Protein 7ME4 (pdb70)

Solvent-accessible surface area: 12479 Å² total; per-residue (Å²): 75,114,27,21,93,23,97,14,176,26,0,135,140,68,22,140,45,81,2,56,47,122,81,43,177,107,30,16,97,16,0,69,43,6,44,116,69,34,1,62,108,10,109,59,52,11,78,80,2,12,24,70,12,19,0,6,72,3,15,21,54,11,27,80,80,68,82,150,9,28,105,5,53,9,0,34,29,0,0,27,0,5,40,30,18,23,7,67,104,43,13,55,99,30,70,73,93,61,140,136,114,88,71,39,181,25,46,44,87,10,109,59,28,98,5,92,86,25,42,103,72,109,99,113,139,48,66,1,1,52,47,18,15,2,69,56,130,157,106,82,27,10,135,129,22,34,37,13,54,2,56,13,6,44,2,91,71,64,52,4,126,80,42,25,69,4,5,97,5,92,46,87,162,23,12,160,20,111,56,5,8,73,22,3,54,3,8,111,142,2,66,31,48,0,4,0,2,5,13,99,35,77,54,0,17,0,12,0,71,53,118,100,38,110,110,36,33,3,104,5,88,86,16,125,136,102,168

Secondary structure (DSSP, 8-state):
--EE----STTTTT--S-EE---HHHHHHHHHHHHHHTGGG--HHHHHHHHHHHHHHHS-BEEEETTEEEE----HHHHHHIIIIITHHHHHHHHHHHHTT---TT-TT-----GGGSPPP---S-SS----TT---GGG-BSSSBSTT-TTB-----B-TT-PBBPPTT--SSS----S-TTSHHHHT-TT--B-TTS-SSS-EEEBS-TT--EEE---PBPTT--

Foldseek 3Di:
DQWAADDADLLVVQGDGTWGDDVLVLLRQLLVVCCVQPLVPDDDQLSVLCSNQSCCQSTFHWDDDDPDIDGAAAALLSLLQNCFFQPVVVNVVQVVCVVVVRHRPSNVPPDRDDSVVHHHWDDPPTNHRDDQSQPAPVVQADEQAHQFQNQRDQYAAAAAQVGFGADQPPDPPPHHDPPPPCSRPSRVVVGRGFHNNSVPDRYGKGQGNDSPGRIHHHDGHHDPVHD

InterPro domains:
  IPR000001 Kringle [PF00051] (219-297)
  IPR000001 Kringle [PS50070] (218-297)
  IPR000001 Kringle [SM00130] (217-299)
  IPR000001 Kringle [cd00108] (216-298)
  IPR000719 Protein kinase domain [PS50011] (441-716)
  IPR001245 Serine-threonine/tyrosine-protein kinase, catalytic domain [PF07714] (443-710)
  IPR001245 Serine-threonine/tyrosine-protein kinase, catalytic domain [PR00109] (521-534)
  IPR001245 Serine-threonine/tyrosine-protein kinase, catalytic domain [PR00109] (570-588)
  IPR001245 Serine-threonine/tyrosine-protein kinase, catalytic domain [PR00109] (619-629)
  IPR001245 Serine-threonine/tyrosine-protein kinase, catalytic domain [PR00109] (638-660)
  IPR001245 Serine-threonine/tyrosine-protein kinase, catalytic domain [PR00109] (682-704)
  IPR008266 Tyrosine-protein kinase, active site [PS00109] (576-588)
  IPR011009 Protein kinase-like domain superfamily [SSF56112] (426-708)
  IPR013806 Kringle-like fold [SSF57440] (215-304)
  IPR016247 Tyrosine-protein kinase, receptor ROR [PIRSF000624] (24-724)
  IPR017441 Protein kinase, ATP binding site [PS00107] (447-475)
  IPR018056 Kringle, conserved site [PS00021] (267-280)
  IPR020067 Frizzled domain [PF01392] (70-193)
  IPR020067 Frizzled domain [PS50038] (65-205)
  IPR020635 Tyrosine-protein kinase, catalytic domain [SM00219] (441-711)

Nearest PDB structures (foldseek):
  7me4-assembly1_A  TM=1.004E+00  e=1.801E-53  Drosophila melanogaster
  9fse-assembly1_A  TM=4.964E-01  e=3.036E-15  Homo sapiens
  5cp9-assembly1_A  TM=8.578E-01  e=3.185E-08  Homo sapiens
  1gmn-assembly1_B  TM=7.724E-01  e=1.079E-08  Homo sapiens
  1nl2-assembly1_A  TM=5.437E-01  e=9.396E-08  Bos taurus

Radius of gyration: 19.69 Å; Cα contacts (8 Å, |Δi|>4): 437; chains: 1; bounding box: 48×52×45 Å

Organism: Drosophila melanogaster (NCBI:txid7227)

Sequence (227 aa):
GYCAPYSGKVCKEYLTGQVWYSGGWKNEQVTTALWDELISDLTGLCREAAEKMLCAYAFPNCHMEGGRAVKAPLCFEDCQATHLQFCYNDWVLIEEKKERNMFIKSRGHFRLPNCSSLPHYNMRRPNCSYIGLTELKESEVSYDCRNGNGRFYMGTMNVSKSGIPCQRWDTQYPHKHFQPPLVFHQLLEGENYCRNAGGEEPHPWCYTVDESVRWQHCDIPMCPDYV

B-factor: mean 41.78, std 14.22, range [20.68, 116.84]

GO terms:
  GO:0004713 protein tyrosine kinase activity (F, IDA)
  GO:0007165 signal transduction (P, IDA)
  GO:0046716 muscle cell cellular homeostasis (P, IGI)
  GO:0042052 rhabdomere development (P, IMP)
  GO:0046716 muscle cell cellular homeostasis (P, IMP)
  GO:0072499 photoreceptor cell axon guidance (P, IMP)

Structure (mmCIF, N/CA/C/O backbone):
data_7ME4
#
_entry.id   7ME4
#
_cell.length_a   95.704
_cell.length_b   74.695
_cell.length_c   61.552
_cell.angle_alpha   90.000
_cell.angle_beta   106.310
_cell.angle_gamma   90.000
#
_symmetry.space_group_name_H-M   'C 1 2 1'
#
loop_
_entity.id
_entity.type
_entity.pdbx_description
1 polymer 'Tyrosine-protein kinase transmembrane receptor Ror2'
2 branched 2-acetamido-2-deoxy-beta-D-glucopyranose-(1-4)-2-acetamido-2-deoxy-beta-D-glucopyranose
3 non-polymer 'PALMITOLEIC ACID'
4 water water
#
loop_
_atom_site.group_PDB
_atom_site.id
_atom_site.type_symbol
_atom_site.label_atom_id
_atom_site.label_alt_id
_atom_site.label_comp_id
_atom_site.label_asym_id
_atom_site.label_entity_id
_atom_site.label_seq_id
_atom_site.pdbx_PDB_ins_code
_atom_site.Cartn_x
_atom_site.Cartn_y
_atom_site.Cartn_z
_atom_site.occupancy
_atom_site.B_iso_or_equiv
_atom_site.auth_seq_id
_atom_site.auth_comp_id
_atom_site.auth_asym_id
_atom_site.auth_atom_id
_atom_site.pdbx_PDB_model_num
ATOM 1 N N . GLY A 1 27 ? 38.503 14.482 -7.154 1.00 63.00 68 GLY A N 1
ATOM 2 C CA . GLY A 1 27 ? 38.026 13.556 -6.135 1.00 80.77 68 GLY A CA 1
ATOM 3 C C . GLY A 1 27 ? 36.585 13.135 -6.356 1.00 70.81 68 GLY A C 1
ATOM 4 O O . GLY A 1 27 ? 36.262 12.554 -7.398 1.00 72.61 68 GLY A O 1
ATOM 5 N N . TYR A 1 28 ? 35.720 13.386 -5.370 1.00 68.55 69 TYR A N 1
ATOM 6 C CA . TYR A 1 28 ? 34.290 13.496 -5.655 1.00 70.60 69 TYR A CA 1
ATOM 7 C C . TYR A 1 28 ? 33.875 14.961 -5.742 1.00 59.42 69 TYR A C 1
ATOM 8 O O . TYR A 1 28 ? 33.319 15.387 -6.755 1.00 61.69 69 TYR A O 1
ATOM 17 N N . CYS A 1 29 ? 34.278 15.730 -4.727 1.00 58.72 70 CYS A N 1
ATOM 18 C CA . CYS A 1 29 ? 34.111 17.206 -4.708 1.00 50.99 70 CYS A CA 1
ATOM 19 C C . CYS A 1 29 ? 35.524 17.797 -4.739 1.00 52.84 70 CYS A C 1
ATOM 20 O O . CYS A 1 29 ? 36.303 17.472 -3.827 1.00 50.10 70 CYS A O 1
ATOM 23 N N . ALA A 1 30 ? 35.853 18.619 -5.740 1.00 46.30 71 ALA A N 1
ATOM 24 C CA . ALA A 1 30 ? 37.190 19.206 -5.779 1.00 50.94 71 ALA A CA 1
ATOM 25 C C . ALA A 1 30 ? 37.154 20.450 -6.657 1.00 47.18 71 ALA A C 1
ATOM 26 O O . ALA A 1 30 ? 36.185 20.672 -7.388 1.00 45.12 71 ALA A O 1
ATOM 28 N N . PRO A 1 31 ? 38.185 21.301 -6.583 1.00 46.50 72 PRO A N 1
ATOM 29 C CA . PRO A 1 31 ? 38.210 22.481 -7.451 1.00 43.94 72 PRO A CA 1
ATOM 30 C C . PRO A 1 31 ? 38.224 22.055 -8.910 1.00 48.10 72 PRO A C 1
ATOM 31 O O . PRO A 1 31 ? 38.676 20.956 -9.255 1.00 43.54 72 PRO A O 1
ATOM 35 N N . TYR A 1 32 ? 37.699 22.935 -9.755 1.00 42.22 73 TYR A N 1
ATOM 36 C CA . TYR A 1 32 ? 37.708 22.725 -11.195 1.00 42.42 73 TYR A CA 1
ATOM 37 C C . TYR A 1 32 ? 39.140 22.736 -11.719 1.00 46.88 73 TYR A C 1
ATOM 38 O O . TYR A 1 32 ? 39.901 23.663 -11.443 1.00 51.45 73 TYR A O 1
ATOM 47 N N . SER A 1 33 ? 39.511 21.713 -12.491 1.00 43.31 74 SER A N 1
ATOM 48 C CA . SER A 1 33 ? 40.877 21.592 -12.978 1.00 45.97 74 SER A CA 1
ATOM 49 C C . SER A 1 33 ? 41.023 21.940 -14.463 1.00 43.27 74 SER A C 1
ATOM 50 O O . SER A 1 33 ? 42.100 21.729 -15.033 1.00 47.60 74 SER A O 1
ATOM 53 N N . GLY A 1 34 ? 39.998 22.461 -15.086 1.00 42.79 75 GLY A N 1
ATOM 54 C CA . GLY A 1 34 ? 40.023 22.707 -16.511 1.00 47.06 75 GLY A CA 1
ATOM 55 C C . GLY A 1 34 ? 40.443 24.113 -16.870 1.00 50.20 75 GLY A C 1
ATOM 56 O O . GLY A 1 34 ? 41.033 24.850 -16.071 1.00 40.89 75 GLY A O 1
ATOM 57 N N . LYS A 1 35 ? 40.130 24.484 -18.112 1.00 38.40 76 LYS A N 1
ATOM 58 C CA . LYS A 1 35 ? 40.445 25.803 -18.643 1.00 45.45 76 LYS A CA 1
ATOM 59 C C . LYS A 1 35 ? 39.221 26.528 -19.151 1.00 42.19 76 LYS A C 1
ATOM 60 O O . LYS A 1 35 ? 39.031 27.715 -18.877 1.00 43.52 76 LYS A O 1
ATOM 66 N N . VAL A 1 36 ? 38.371 25.834 -19.882 1.00 40.34 77 VAL A N 1
ATOM 67 C CA . VAL A 1 36 ? 37.335 26.561 -20.606 1.00 36.73 77 VAL A CA 1
ATOM 68 C C . VAL A 1 36 ? 36.373 27.269 -19.645 1.00 39.61 77 VAL A C 1
ATOM 69 O O . VAL A 1 36 ? 35.877 28.372 -19.932 1.00 42.24 77 VAL A O 1
ATOM 73 N N . CYS A 1 37 ? 36.081 26.663 -18.496 1.00 40.07 78 CYS A N 1
ATOM 74 C CA . CYS A 1 37 ? 35.146 27.249 -17.540 1.00 39.40 78 CYS A CA 1
ATOM 75 C C . CYS A 1 37 ? 35.832 27.924 -16.360 1.00 39.59 78 CYS A C 1
ATOM 76 O O . CYS A 1 37 ? 35.175 28.226 -15.360 1.00 39.87 78 CYS A O 1
ATOM 79 N N . LYS A 1 38 ? 37.114 28.214 -16.483 1.00 34.18 79 LYS A N 1
ATOM 80 C CA . LYS A 1 38 ? 37.866 28.718 -15.337 1.00 44.90 79 LYS A CA 1
ATOM 81 C C . LYS A 1 38 ? 37.235 29.973 -14.752 1.00 46.12 79 LYS A C 1
ATOM 82 O O . LYS A 1 38 ? 37.194 30.143 -13.531 1.00 47.81 79 LYS A O 1
ATOM 88 N N . GLU A 1 39 ? 36.738 30.865 -15.596 1.00 46.87 80 GLU A N 1
ATOM 89 C CA . GLU A 1 39 ? 36.214 32.121 -15.079 1.00 48.27 80 GLU A CA 1
ATOM 90 C C . GLU A 1 39 ? 34.835 31.984 -14.457 1.00 53.82 80 GLU A C 1
ATOM 91 O O . GLU A 1 39 ? 34.443 32.847 -13.671 1.00 57.27 80 GLU A O 1
ATOM 97 N N . TYR A 1 40 ? 34.081 30.942 -14.794 1.00 43.79 81 TYR A N 1
ATOM 98 C CA . TYR A 1 40 ? 32.716 30.839 -14.312 1.00 49.69 81 TYR A CA 1
ATOM 99 C C . TYR A 1 40 ? 32.574 29.961 -13.062 1.00 51.74 81 TYR A C 1
ATOM 100 O O . TYR A 1 40 ? 31.630 30.160 -12.295 1.00 59.86 81 TYR A O 1
ATOM 109 N N . LEU A 1 41 ? 33.508 29.056 -12.787 1.00 46.33 82 LEU A N 1
ATOM 110 C CA . LEU A 1 41 ? 33.369 28.101 -11.693 1.00 48.07 82 LEU A CA 1
ATOM 111 C C . LEU A 1 41 ? 34.220 28.544 -10.504 1.00 55.45 82 LEU A C 1
ATOM 112 O O . LEU A 1 41 ? 35.455 28.544 -10.583 1.00 53.90 82 LEU A O 1
ATOM 117 N N . THR A 1 42 ? 33.579 28.862 -9.388 1.00 55.08 83 THR A N 1
ATOM 118 C CA . THR A 1 42 ? 34.372 29.347 -8.259 1.00 60.97 83 THR A CA 1
ATOM 119 C C . THR A 1 42 ? 34.482 28.388 -7.082 1.00 62.20 83 THR A C 1
ATOM 120 O O . THR A 1 42 ? 35.471 28.460 -6.348 1.00 56.13 83 THR A O 1
ATOM 124 N N . GLY A 1 43 ? 33.526 27.485 -6.867 1.00 58.75 84 GLY A N 1
ATOM 125 C CA . GLY A 1 43 ? 33.602 26.547 -5.766 1.00 52.40 84 GLY A CA 1
ATOM 126 C C . GLY A 1 43 ? 33.957 25.142 -6.228 1.00 51.81 84 GLY A C 1
ATOM 127 O O . GLY A 1 43 ? 34.332 24.908 -7.380 1.00 56.50 84 GLY A O 1
ATOM 128 N N . GLN A 1 44 ? 33.813 24.191 -5.308 1.00 46.27 85 GLN A N 1
ATOM 129 C CA . GLN A 1 44 ? 34.063 22.788 -5.633 1.00 43.99 85 GLN A CA 1
ATOM 130 C C . GLN A 1 44 ? 33.075 22.283 -6.668 1.00 42.27 85 GLN A C 1
ATOM 131 O O . GLN A 1 44 ? 31.905 22.651 -6.652 1.00 38.05 85 GLN A O 1
ATOM 137 N N . VAL A 1 45 ? 33.553 21.399 -7.551 1.00 40.09 86 VAL A N 1
ATOM 138 C CA . VAL A 1 45 ? 32.687 20.799 -8.553 1.00 39.46 86 VAL A CA 1
ATOM 139 C C .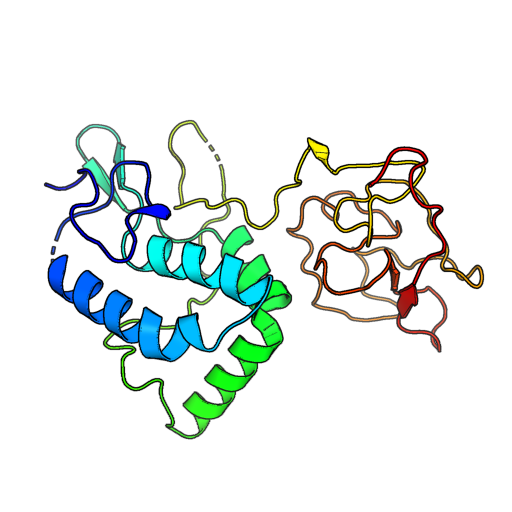 VAL A 1 45 ? 32.769 19.279 -8.472 1.00 42.45 86 VAL A C 1
ATOM 140 O O . VAL A 1 45 ? 33.686 18.697 -7.886 1.00 43.22 86 VAL A O 1
ATOM 144 N N . TRP A 1 46 ? 31.767 18.653 -9.075 1.00 40.48 87 TRP A N 1
ATOM 145 C CA . TRP A 1 46 ? 31.571 17.214 -9.044 1.00 47.84 87 TRP A CA 1
ATOM 146 C C . TRP A 1 46 ? 32.571 16.499 -9.954 1.00 53.29 87 TRP A C 1
ATOM 147 O O . TRP A 1 46 ? 32.857 16.942 -11.074 1.00 50.95 87 TRP A O 1
ATOM 158 N N . TYR A 1 47 ? 33.116 15.397 -9.461 1.00 53.31 88 TYR A N 1
ATOM 159 C CA . TYR A 1 47 ? 34.084 14.564 -10.167 1.00 60.02 88 TYR A CA 1
ATOM 160 C C . TYR A 1 47 ? 33.612 13.114 -10.153 1.00 71.35 88 TYR A C 1
ATOM 161 O O . TYR A 1 47 ? 33.075 12.645 -9.144 1.00 71.86 88 TYR A O 1
ATOM 170 N N . SER A 1 48 ? 33.816 12.410 -11.269 1.00 84.01 89 SER A N 1
ATOM 171 C CA . SER A 1 48 ? 33.385 11.009 -11.449 1.00 77.51 89 SER A CA 1
ATOM 172 C C . SER A 1 48 ? 31.874 10.840 -11.232 1.00 88.36 89 SER A C 1
ATOM 173 O O . SER A 1 48 ? 31.054 11.620 -11.746 1.00 75.67 89 SER A O 1
ATOM 176 N N . GLY A 1 54 ? 36.220 11.197 -18.589 1.00 54.31 95 GLY A N 1
ATOM 177 C CA . GLY A 1 54 ? 35.043 11.552 -17.805 1.00 60.78 95 GLY A CA 1
ATOM 178 C C . GLY A 1 54 ? 34.929 13.057 -17.627 1.00 68.05 95 GLY A C 1
ATOM 179 O O . GLY A 1 54 ? 34.220 13.763 -18.392 1.00 64.68 95 GLY A O 1
ATOM 180 N N . GLY A 1 55 ? 35.618 13.561 -16.598 1.00 58.69 96 GLY A N 1
ATOM 181 C CA . GLY A 1 55 ? 35.792 15.001 -16.475 1.00 53.01 96 GLY A CA 1
ATOM 182 C C . GLY A 1 55 ? 36.440 15.612 -17.706 1.00 51.00 96 GLY A C 1
ATOM 183 O O . GLY A 1 55 ? 36.099 16.729 -18.100 1.00 44.15 96 GLY A O 1
ATOM 184 N N . TRP A 1 56 ? 37.393 14.886 -18.328 1.00 47.16 97 TRP A N 1
ATOM 185 C CA . TRP A 1 56 ? 38.005 15.356 -19.568 1.00 40.16 97 TRP A CA 1
ATOM 186 C C . TRP A 1 56 ? 37.004 15.360 -20.719 1.00 42.40 97 TRP A C 1
ATOM 187 O O . TRP A 1 56 ? 37.046 16.245 -21.582 1.00 35.45 97 TRP A O 1
ATOM 198 N N . LYS A 1 57 ? 36.128 14.359 -20.782 1.00 43.24 98 LYS A N 1
ATOM 199 C CA . LYS A 1 57 ? 35.154 14.364 -21.861 1.00 45.10 98 LYS A CA 1
ATOM 200 C C . LYS A 1 57 ? 34.317 15.632 -21.804 1.00 40.27 98 LYS A C 1
ATOM 201 O O . LYS A 1 57 ? 34.093 16.260 -22.828 1.00 38.27 98 LYS A O 1
ATOM 207 N N . ASN A 1 58 ? 33.918 16.068 -20.606 1.00 38.71 99 ASN A N 1
ATOM 208 C CA . ASN A 1 58 ? 33.092 17.274 -20.504 1.00 38.67 99 ASN A CA 1
ATOM 209 C C . ASN A 1 58 ? 33.893 18.526 -20.814 1.00 37.56 99 ASN A C 1
ATOM 210 O O . ASN A 1 58 ? 33.347 19.499 -21.351 1.00 34.35 99 ASN A O 1
ATOM 215 N N . GLU A 1 59 ? 35.194 18.497 -20.527 1.00 35.07 100 GLU A N 1
ATOM 216 C CA . GLU A 1 59 ? 36.066 19.590 -20.930 1.00 34.00 100 GLU A CA 1
ATOM 217 C C . GLU A 1 59 ? 36.154 19.673 -22.452 1.00 34.43 100 GLU A C 1
ATOM 218 O O . GLU A 1 59 ? 35.982 20.752 -23.039 1.00 37.31 100 GLU A O 1
ATOM 224 N N . GLN A 1 60 ? 36.377 18.533 -23.102 1.00 36.35 101 GLN A N 1
ATOM 225 C CA . GLN A 1 60 ? 36.440 18.498 -24.561 1.00 36.15 101 GLN A CA 1
ATOM 226 C C . GLN A 1 60 ? 35.158 19.055 -25.147 1.00 34.91 101 GLN A C 1
ATOM 227 O O . GLN A 1 60 ? 35.185 19.983 -25.968 1.00 36.36 101 GLN A O 1
ATOM 233 N N . VAL A 1 61 ? 34.018 18.504 -24.718 1.00 33.95 102 VAL A N 1
ATOM 234 C CA . VAL A 1 61 ? 32.741 18.925 -25.308 1.00 34.87 102 VAL A CA 1
ATOM 235 C C . VAL A 1 61 ? 32.495 20.411 -25.079 1.00 38.35 102 VAL A C 1
ATOM 236 O O . VAL A 1 61 ? 32.114 21.138 -26.001 1.00 35.42 102 VAL A O 1
ATOM 240 N N . THR A 1 62 ? 32.657 20.876 -23.838 1.00 31.13 103 THR A N 1
ATOM 241 C CA . THR A 1 62 ? 32.440 22.289 -23.538 1.00 35.59 103 THR A CA 1
ATOM 242 C C . THR A 1 62 ? 33.352 23.195 -24.353 1.00 36.05 103 THR A C 1
ATOM 243 O O . THR A 1 62 ? 32.951 24.290 -24.761 1.00 33.87 103 THR A O 1
ATOM 247 N N . THR A 1 63 ? 34.603 22.790 -24.533 1.00 30.35 104 THR A N 1
ATOM 248 C CA . THR A 1 63 ? 35.524 23.581 -25.342 1.00 33.18 104 THR A CA 1
ATOM 249 C C . THR A 1 63 ? 35.045 23.675 -26.788 1.00 39.21 104 THR A C 1
ATOM 250 O O . THR A 1 63 ? 35.113 24.741 -27.399 1.00 35.62 104 THR A O 1
ATOM 254 N N . ALA A 1 64 ? 34.601 22.555 -27.360 1.00 34.63 105 ALA A N 1
ATOM 255 C CA . ALA A 1 64 ? 34.138 22.580 -28.742 1.00 35.54 105 ALA A CA 1
ATOM 256 C C . ALA A 1 64 ? 32.852 23.385 -28.861 1.00 39.91 105 ALA A C 1
ATOM 257 O O . ALA A 1 64 ? 32.660 24.112 -29.844 1.00 37.64 105 ALA A O 1
ATOM 259 N N . LEU A 1 65 ? 31.977 23.304 -27.854 1.00 36.61 106 LEU A N 1
ATOM 260 C CA . LEU A 1 65 ? 30.733 24.084 -27.897 1.00 32.37 106 LEU A CA 1
ATOM 261 C C . LEU A 1 65 ? 30.993 25.572 -27.738 1.00 35.55 106 LEU A C 1
ATOM 262 O O . LEU A 1 65 ? 30.223 26.404 -28.262 1.00 33.91 106 LEU A O 1
ATOM 267 N N . TRP A 1 66 ? 32.028 25.923 -26.964 1.00 34.29 107 TRP A N 1
ATOM 268 C CA . TRP A 1 66 ? 32.417 27.325 -26.815 1.00 34.66 107 TRP A CA 1
ATOM 269 C C . TRP A 1 66 ? 32.674 27.951 -28.176 1.00 38.83 107 TRP A C 1
ATOM 270 O O . TRP A 1 66 ? 32.193 29.057 -28.470 1.00 38.69 107 TRP A O 1
ATOM 281 N N . ASP A 1 67 ? 33.407 27.227 -29.022 1.00 38.21 108 ASP A N 1
ATOM 282 C CA . ASP A 1 67 ? 33.697 27.658 -30.390 1.00 45.67 108 ASP A CA 1
ATOM 283 C C . ASP A 1 67 ? 32.454 27.632 -31.279 1.00 44.80 108 ASP A C 1
ATOM 284 O O . ASP A 1 67 ? 32.176 28.595 -32.007 1.00 51.36 108 ASP A O 1
ATOM 289 N N . GLU A 1 68 ? 31.697 26.535 -31.255 1.00 38.02 109 GLU A N 1
ATOM 290 C CA . GLU A 1 68 ? 30.581 26.393 -32.200 1.00 42.93 109 GLU A CA 1
ATOM 291 C C . GLU A 1 68 ? 29.347 27.166 -31.756 1.00 42.13 109 GLU A C 1
ATOM 292 O O . GLU A 1 68 ? 28.746 27.890 -32.554 1.00 41.71 109 GLU A O 1
ATOM 298 N N . LEU A 1 69 ? 28.942 27.007 -30.496 1.00 33.96 110 LEU A N 1
ATOM 299 C CA . LEU A 1 69 ? 27.692 27.574 -30.008 1.00 36.77 110 LEU A CA 1
ATOM 300 C C . LEU A 1 69 ? 27.877 28.924 -29.316 1.00 37.04 110 LEU A C 1
ATOM 301 O O . LEU A 1 69 ? 27.282 29.927 -29.725 1.00 33.73 110 LEU A O 1
ATOM 306 N N . ILE A 1 70 ? 28.660 28.962 -28.225 1.00 31.98 111 ILE A N 1
ATOM 307 C CA . ILE A 1 70 ? 28.782 30.185 -27.439 1.00 30.04 111 ILE A CA 1
ATOM 308 C C . ILE A 1 70 ? 29.250 31.364 -28.279 1.00 29.54 111 ILE A C 1
ATOM 309 O O . ILE A 1 70 ? 28.741 32.486 -28.138 1.00 31.77 111 ILE A O 1
ATOM 314 N N . SER A 1 71 ? 30.240 31.147 -29.132 1.00 32.69 112 SER A N 1
ATOM 315 C CA . SER A 1 71 ? 30.829 32.260 -29.862 1.00 36.73 112 SER A CA 1
ATOM 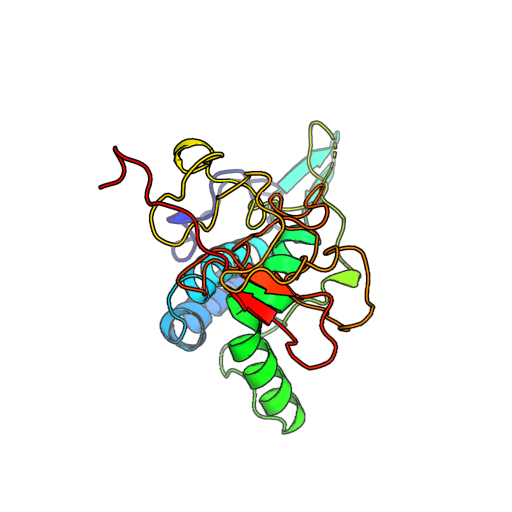316 C C . SER A 1 71 ? 29.859 32.842 -30.886 1.00 40.85 112 SER A C 1
ATOM 317 O O . SER A 1 71 ? 30.059 33.964 -31.334 1.00 39.66 112 SER A O 1
ATOM 320 N N . ASP A 1 72 ? 28.801 32.121 -31.218 1.00 40.18 113 ASP A N 1
ATOM 321 C CA . ASP A 1 72 ? 27.736 32.562 -32.119 1.00 38.56 113 ASP A CA 1
ATOM 322 C C . ASP A 1 72 ? 26.614 33.303 -31.387 1.00 40.43 113 ASP A C 1
ATOM 323 O O . ASP A 1 72 ? 25.659 33.745 -32.017 1.00 39.44 113 ASP A O 1
ATOM 328 N N . LEU A 1 73 ? 26.679 33.408 -30.067 1.00 29.10 114 LEU A N 1
ATOM 329 C CA . LEU A 1 73 ? 25.673 34.087 -29.282 1.00 31.05 114 LEU A CA 1
ATOM 330 C C . LEU A 1 73 ? 26.152 35.489 -28.924 1.00 36.43 114 LEU A C 1
ATOM 331 O O . LEU A 1 73 ? 27.353 35.763 -28.887 1.00 33.91 114 LEU A O 1
ATOM 336 N N . THR A 1 74 ? 25.204 36.380 -28.658 1.00 29.71 115 THR A N 1
ATOM 337 C CA . THR A 1 74 ? 25.543 37.758 -28.302 1.00 34.61 115 THR A CA 1
ATOM 338 C C . THR A 1 74 ? 24.740 38.267 -27.103 1.00 34.50 115 THR A C 1
ATOM 339 O O . THR A 1 74 ? 23.721 37.685 -26.679 1.00 31.68 115 THR A O 1
ATOM 343 N N . GLY A 1 75 ? 25.256 39.357 -26.527 1.00 33.43 116 GLY A N 1
ATOM 344 C CA . GLY A 1 75 ? 24.523 40.112 -25.518 1.00 35.96 116 GLY A CA 1
ATOM 345 C C . GLY A 1 75 ? 24.146 39.272 -24.316 1.00 35.56 116 GLY A C 1
ATOM 346 O O . GLY A 1 75 ? 24.891 38.386 -23.890 1.00 31.43 116 GLY A O 1
ATOM 347 N N . LEU A 1 76 ? 22.939 39.521 -23.793 1.00 34.33 117 LEU A N 1
ATOM 348 C CA . LEU A 1 76 ? 22.467 38.833 -22.589 1.00 30.89 117 LEU A CA 1
ATOM 349 C C . LEU A 1 76 ? 22.305 37.336 -22.801 1.00 29.12 117 LEU A C 1
ATOM 350 O O . LEU A 1 76 ? 22.464 36.570 -21.850 1.00 27.14 117 LEU A O 1
ATOM 355 N N . CYS A 1 77 ? 21.927 36.897 -24.016 1.00 25.40 118 CYS A N 1
ATOM 356 C CA . CYS A 1 77 ? 21.911 35.464 -24.273 1.00 29.25 118 CYS A CA 1
ATOM 357 C C . CYS A 1 77 ? 23.290 34.871 -24.058 1.00 29.73 118 CYS A C 1
ATOM 358 O O . CYS A 1 77 ? 23.432 33.839 -23.393 1.00 29.36 118 CYS A O 1
ATOM 361 N N . ARG A 1 78 ? 24.325 35.508 -24.625 1.00 26.73 119 ARG A N 1
ATOM 362 C CA . ARG A 1 78 ? 25.664 34.948 -24.488 1.00 26.94 119 ARG A CA 1
ATOM 363 C C . ARG A 1 78 ? 26.065 34.883 -23.029 1.00 26.68 119 ARG A C 1
ATOM 364 O O . ARG A 1 78 ? 26.643 33.883 -22.576 1.00 27.83 119 ARG A O 1
ATOM 372 N N . GL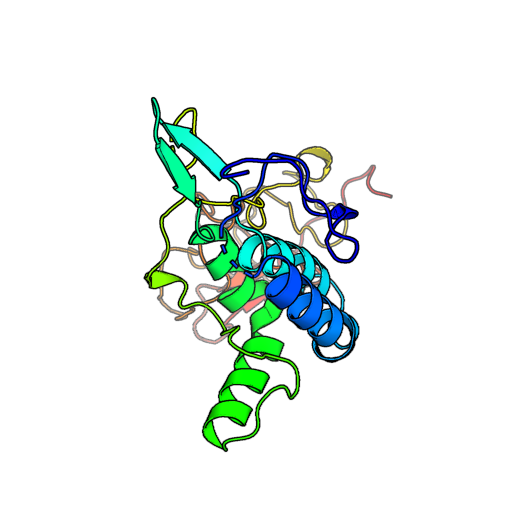U A 1 79 ? 25.776 35.944 -22.281 1.00 27.31 120 GLU A N 1
ATOM 373 C CA . GLU A 1 79 ? 26.145 35.949 -20.855 1.00 30.04 120 GLU A CA 1
ATOM 374 C C . GLU A 1 79 ? 25.492 34.804 -20.098 1.00 31.38 120 GLU A C 1
ATOM 375 O O . GLU A 1 79 ? 26.137 34.096 -19.294 1.00 29.30 120 GLU A O 1
ATOM 381 N N . ALA A 1 80 ? 24.209 34.600 -20.329 1.00 26.66 121 ALA A N 1
ATOM 38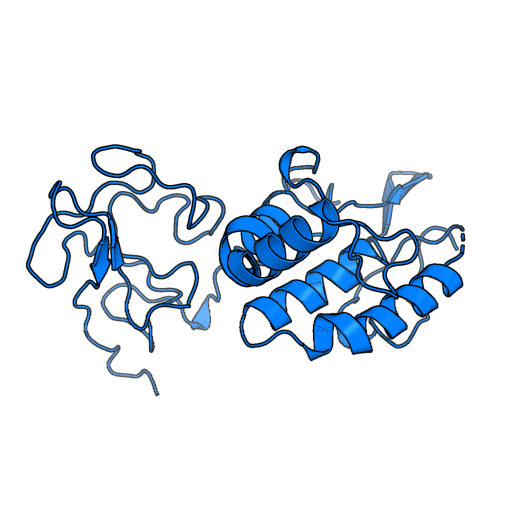2 C CA . ALA A 1 80 ? 23.514 33.523 -19.638 1.00 29.15 121 ALA A CA 1
ATOM 383 C C . ALA A 1 80 ? 24.047 32.169 -20.079 1.00 30.50 121 ALA A C 1
ATOM 384 O O . ALA A 1 80 ? 24.273 31.277 -19.242 1.00 29.74 121 ALA A O 1
ATOM 386 N N . ALA A 1 81 ? 24.267 32.012 -21.393 1.00 25.74 122 ALA A N 1
ATOM 387 C CA . ALA A 1 81 ? 24.639 30.721 -21.944 1.00 27.01 122 ALA A CA 1
ATOM 388 C C . ALA A 1 81 ? 26.004 30.280 -21.440 1.00 27.62 122 ALA A C 1
ATOM 389 O O . ALA A 1 81 ? 26.204 29.097 -21.169 1.00 27.52 122 ALA A O 1
ATOM 391 N N . GLU A 1 82 ? 26.956 31.215 -21.326 1.00 26.80 123 GLU A N 1
ATOM 392 C CA . GLU A 1 82 ? 28.270 30.841 -20.823 1.00 28.53 123 GLU A CA 1
ATOM 393 C C . GLU A 1 82 ? 28.135 30.278 -19.420 1.00 28.56 123 GLU A C 1
ATOM 394 O O . GLU A 1 82 ? 28.752 29.252 -19.082 1.00 30.11 123 GLU A O 1
ATOM 400 N N . LYS A 1 83 ? 27.381 30.976 -18.570 1.00 26.81 124 LYS A N 1
ATOM 401 C CA . LYS A 1 83 ? 27.261 30.543 -17.162 1.00 33.02 124 LYS A CA 1
ATOM 402 C C . LYS A 1 83 ? 26.501 29.216 -17.064 1.00 31.49 124 LYS A C 1
ATOM 403 O O . LYS A 1 83 ? 26.868 28.310 -16.277 1.00 29.39 124 LYS A O 1
ATOM 409 N N . MET A 1 84 ? 25.440 29.092 -17.850 1.00 29.58 125 MET A N 1
ATOM 410 C CA . MET A 1 84 ? 24.620 27.887 -17.836 1.00 28.30 125 MET A CA 1
ATOM 411 C C . MET A 1 84 ? 25.409 26.720 -18.383 1.00 27.80 125 MET A C 1
ATOM 412 O O . MET A 1 84 ? 25.329 25.626 -17.830 1.00 27.47 125 MET A O 1
ATOM 417 N N . LEU A 1 85 ? 26.147 26.930 -19.493 1.00 26.66 126 LEU A N 1
ATOM 418 C CA . LEU A 1 85 ? 26.913 25.826 -20.071 1.00 29.13 126 LEU A CA 1
ATOM 419 C C . LEU A 1 85 ? 27.935 25.301 -19.065 1.00 29.47 126 LEU A C 1
ATOM 420 O O . LEU A 1 85 ? 28.126 24.080 -18.933 1.00 28.67 126 LEU A O 1
ATOM 425 N N . CYS A 1 86 ? 28.649 26.213 -18.405 1.00 26.04 127 CYS A N 1
ATOM 426 C CA . CYS A 1 86 ? 29.671 25.766 -17.439 1.00 27.52 127 CYS A CA 1
ATOM 427 C C . CYS A 1 86 ? 29.030 25.068 -16.240 1.00 29.12 127 CYS A C 1
ATOM 428 O O . CYS A 1 86 ? 29.554 24.054 -15.746 1.00 32.06 127 CYS A O 1
ATOM 431 N N . ALA A 1 87 ? 27.902 25.584 -15.748 1.00 30.55 128 ALA A N 1
ATOM 432 C CA . ALA A 1 87 ? 27.239 24.929 -14.623 1.00 31.01 128 ALA A CA 1
ATOM 433 C C . ALA A 1 87 ? 26.640 23.584 -15.032 1.00 33.55 128 ALA A C 1
ATOM 434 O O . ALA A 1 87 ? 26.667 22.619 -14.248 1.00 32.66 128 ALA A O 1
ATOM 436 N N . TYR A 1 88 ? 26.151 23.474 -16.267 1.00 28.68 129 TYR A N 1
ATOM 437 C CA . TYR A 1 88 ? 25.693 22.176 -16.759 1.00 28.45 129 TYR A CA 1
ATOM 438 C C . TYR A 1 88 ? 26.842 21.172 -16.866 1.00 30.37 129 TYR A C 1
ATOM 439 O O . TYR A 1 88 ? 26.692 20.003 -16.493 1.00 31.60 129 TYR A O 1
ATOM 448 N N . ALA A 1 89 ? 27.983 21.601 -17.408 1.00 29.01 130 ALA A N 1
ATOM 449 C CA . ALA A 1 89 ? 29.066 20.665 -17.710 1.00 33.27 130 ALA A CA 1
ATOM 450 C C . ALA A 1 89 ? 29.850 20.297 -16.463 1.00 34.54 130 ALA A C 1
ATOM 451 O O . ALA A 1 89 ? 30.442 19.197 -16.382 1.00 36.37 130 ALA A O 1
ATOM 453 N N . PHE A 1 90 ? 29.893 21.206 -15.504 1.00 32.39 131 PHE A N 1
ATOM 454 C CA . PHE A 1 90 ? 30.666 21.011 -14.271 1.00 35.69 131 PHE A CA 1
ATOM 455 C C . PHE A 1 90 ? 29.802 21.401 -13.086 1.00 37.57 131 PHE A C 1
ATOM 456 O O . PHE A 1 90 ? 30.019 22.445 -12.438 1.00 32.47 131 PHE A O 1
ATOM 464 N N . PRO A 1 91 ? 28.841 20.543 -12.741 1.00 34.74 132 PRO A N 1
ATOM 465 C CA . PRO A 1 91 ? 27.926 20.837 -11.634 1.00 32.98 132 PRO A CA 1
ATOM 466 C C . PRO A 1 91 ? 28.662 21.114 -10.342 1.00 38.17 132 PRO A C 1
ATOM 467 O O . PRO A 1 91 ? 29.690 20.495 -10.065 1.00 31.98 132 PRO A O 1
ATOM 471 N N . ASN A 1 92 ? 28.102 22.027 -9.553 1.00 32.62 133 ASN A N 1
ATOM 472 C CA . ASN A 1 92 ? 28.648 22.257 -8.216 1.00 38.17 133 ASN A CA 1
ATOM 473 C C . ASN A 1 92 ? 28.563 20.984 -7.396 1.00 39.58 133 ASN A C 1
ATOM 474 O O . ASN A 1 92 ? 27.675 20.146 -7.583 1.00 35.14 133 ASN A O 1
ATOM 479 N N . CYS A 1 93 ? 29.469 20.862 -6.429 1.00 36.87 134 CYS A N 1
ATOM 480 C CA . CYS A 1 93 ? 29.482 19.712 -5.562 1.00 39.39 134 CYS A CA 1
ATOM 481 C C . CYS A 1 93 ? 29.520 20.164 -4.109 1.00 45.90 134 CYS A C 1
ATOM 482 O O . CYS A 1 93 ? 30.209 21.128 -3.777 1.00 40.45 134 CYS A O 1
ATOM 485 N N . HIS A 1 94 ? 28.790 19.461 -3.254 1.00 44.22 135 HIS A N 1
ATOM 486 C CA . HIS A 1 94 ? 28.891 19.674 -1.809 1.00 47.76 135 HIS A CA 1
ATOM 487 C C . HIS A 1 94 ? 28.681 18.373 -1.056 1.00 50.57 135 HIS A C 1
ATOM 488 O O . HIS A 1 94 ? 28.123 17.403 -1.571 1.00 45.53 135 HIS A O 1
ATOM 495 N N . MET A 1 95 ? 29.149 18.375 0.195 1.00 42.12 136 MET A N 1
ATOM 496 C CA . MET A 1 95 ? 29.090 17.221 1.074 1.00 50.73 136 MET A CA 1
ATOM 497 C C . MET A 1 95 ? 27.829 17.259 1.942 1.00 54.47 136 MET A C 1
ATOM 498 O O . MET A 1 95 ? 27.510 18.280 2.558 1.00 54.85 136 MET A O 1
ATOM 503 N N . GLU A 1 96 ? 27.107 16.155 1.982 1.00 54.04 137 GLU A N 1
ATOM 504 C CA . GLU A 1 96 ? 25.989 15.992 2.910 1.00 54.25 137 GLU A CA 1
ATOM 505 C C . GLU A 1 96 ? 26.388 14.807 3.779 1.00 52.75 137 GLU A C 1
ATOM 506 O O . GLU A 1 96 ? 26.295 13.652 3.355 1.00 56.51 137 GLU A O 1
ATOM 512 N N . GLY A 1 97 ? 26.888 15.088 4.981 1.00 52.36 138 GLY A N 1
ATOM 513 C CA . GLY A 1 97 ? 27.544 14.027 5.724 1.00 55.19 138 GLY A CA 1
ATOM 514 C C . GLY A 1 97 ? 28.705 13.479 4.917 1.00 54.87 138 GLY A C 1
ATOM 515 O O . GLY A 1 97 ? 29.548 14.232 4.424 1.00 53.45 138 GLY A O 1
ATOM 516 N N . GLY A 1 98 ? 28.749 12.162 4.758 1.00 56.32 139 GLY A N 1
ATOM 517 C CA . GLY A 1 98 ? 29.819 11.544 4.015 1.00 56.32 139 GLY A CA 1
ATOM 518 C C . GLY A 1 98 ? 29.538 11.380 2.540 1.00 54.00 139 GLY A C 1
ATOM 519 O O . GLY A 1 98 ? 30.319 10.737 1.837 1.00 63.92 139 GLY A O 1
ATOM 520 N N . ARG A 1 99 ? 28.449 11.945 2.047 1.00 52.01 140 ARG A N 1
ATOM 521 C CA . ARG A 1 99 ? 28.032 11.727 0.664 1.00 54.84 140 ARG A CA 1
ATOM 522 C C . ARG A 1 99 ? 28.247 12.980 -0.182 1.00 56.30 140 ARG A C 1
ATOM 523 O O . ARG A 1 99 ? 27.785 14.076 0.176 1.00 50.26 140 ARG A O 1
ATOM 531 N N . ALA A 1 100 ? 28.928 12.816 -1.319 1.00 49.56 141 ALA A N 1
ATOM 532 C CA . ALA A 1 100 ? 29.112 13.935 -2.224 1.00 50.45 141 ALA A CA 1
ATOM 533 C C . ALA A 1 100 ? 27.858 14.049 -3.077 1.00 44.82 141 ALA A C 1
ATOM 534 O O . ALA A 1 100 ? 27.336 13.038 -3.554 1.00 50.43 141 ALA A O 1
ATOM 536 N N . VAL A 1 101 ? 27.330 15.255 -3.174 1.00 43.79 142 VAL A N 1
ATOM 537 C CA . VAL A 1 101 ? 26.097 15.533 -3.927 1.00 41.58 142 VAL A CA 1
ATOM 538 C C . VAL A 1 101 ? 26.392 16.417 -5.132 1.00 49.78 142 VAL A C 1
ATOM 539 O O . VAL A 1 101 ? 27.011 17.484 -5.009 1.00 45.86 142 VAL A O 1
ATOM 543 N N . LYS A 1 102 ? 25.878 15.997 -6.287 1.00 45.91 143 LYS A N 1
ATOM 544 C CA . LYS A 1 102 ? 25.957 16.757 -7.534 1.00 45.83 143 LYS A CA 1
ATOM 545 C C . LYS A 1 102 ? 24.751 17.684 -7.594 1.00 47.23 143 LYS A C 1
ATOM 546 O O . LYS A 1 102 ? 23.623 17.233 -7.380 1.00 50.57 143 LYS A O 1
ATOM 552 N N . ALA A 1 103 ? 24.980 18.977 -7.853 1.00 40.43 144 ALA A N 1
ATOM 553 C CA . ALA A 1 103 ? 23.869 19.925 -7.884 1.00 35.91 144 ALA A CA 1
ATOM 554 C C . ALA A 1 103 ? 23.450 20.182 -9.329 1.00 35.11 144 ALA A C 1
ATOM 555 O O . ALA A 1 103 ? 24.236 20.759 -10.092 1.00 37.16 144 ALA A O 1
ATOM 557 N N . PRO A 1 104 ? 22.241 19.785 -9.751 1.00 35.74 145 PRO A N 1
ATOM 558 C CA . PRO A 1 104 ? 21.811 20.077 -11.141 1.00 34.89 145 PRO A CA 1
ATOM 559 C C . PRO A 1 104 ? 21.535 21.545 -11.350 1.00 33.49 145 PRO A C 1
ATOM 560 O O . PRO A 1 104 ? 21.594 22.322 -10.395 1.00 33.01 145 PRO A O 1
ATOM 564 N N . LEU A 1 105 ? 21.219 21.949 -12.588 1.00 30.81 146 LEU A N 1
ATOM 565 C CA . LEU A 1 105 ? 20.870 23.335 -12.844 1.00 27.94 146 LEU A CA 1
ATOM 566 C C . LEU A 1 105 ? 19.608 23.701 -12.076 1.00 29.18 146 LEU A C 1
ATOM 567 O O . LEU A 1 105 ? 18.775 22.834 -11.815 1.00 35.26 146 LEU A O 1
ATOM 572 N N . CYS A 1 106 ? 19.440 25.000 -11.770 1.00 32.47 147 CYS A N 1
ATOM 573 C CA . CYS A 1 106 ? 18.222 25.511 -11.120 1.00 33.41 147 CYS A CA 1
ATOM 574 C C . CYS A 1 106 ? 17.127 25.848 -12.108 1.00 34.99 147 CYS A C 1
ATOM 575 O O . CYS A 1 106 ? 17.388 26.430 -13.161 1.00 29.45 147 CYS A O 1
ATOM 578 N N . PHE A 1 107 ? 15.900 25.526 -11.707 1.00 34.95 148 PHE A N 1
ATOM 579 C CA . PHE A 1 107 ? 14.720 25.841 -12.497 1.00 34.70 148 PHE A CA 1
ATOM 580 C C . PHE A 1 107 ? 14.685 27.314 -12.894 1.00 33.08 148 PHE A C 1
ATOM 581 O O . PHE A 1 107 ? 14.394 27.645 -14.050 1.00 29.50 148 PHE A O 1
ATOM 589 N N . GLU A 1 108 ? 14.987 28.217 -11.954 1.00 28.32 149 GLU A N 1
ATOM 590 C CA . GLU A 1 108 ? 14.833 29.652 -12.221 1.00 31.23 149 GLU A CA 1
ATOM 591 C C . GLU A 1 108 ? 15.859 30.155 -13.235 1.00 25.32 149 GLU A C 1
ATOM 592 O O . GLU A 1 108 ? 15.539 30.995 -14.109 1.00 27.71 149 GLU A O 1
ATOM 598 N N . ASP A 1 109 ? 17.110 29.693 -13.124 1.00 29.53 150 ASP A N 1
ATOM 599 C CA . ASP A 1 109 ? 18.135 30.041 -14.102 1.00 26.40 150 ASP A CA 1
ATOM 600 C C . ASP A 1 109 ? 17.766 29.476 -15.472 1.00 24.89 150 ASP A C 1
ATOM 601 O O . ASP A 1 109 ? 17.895 30.163 -16.501 1.00 25.78 150 ASP A O 1
ATOM 606 N N . CYS A 1 110 ? 17.260 28.234 -15.485 1.00 27.64 151 CYS A N 1
ATOM 607 C CA . CYS A 1 110 ? 16.915 27.614 -16.769 1.00 27.49 151 CYS A CA 1
ATOM 608 C C . CYS A 1 110 ? 15.767 28.348 -17.442 1.00 27.60 151 CYS A C 1
ATOM 609 O O . CYS A 1 110 ? 15.779 28.559 -18.665 1.00 28.88 151 CYS A O 1
ATOM 612 N N . GLN A 1 111 ? 14.726 28.629 -16.671 1.00 29.45 152 GLN A N 1
ATOM 613 C CA . GLN A 1 111 ? 13.580 29.428 -17.125 1.00 29.25 152 GLN A CA 1
ATOM 614 C C . GLN A 1 111 ? 14.048 30.758 -17.692 1.00 30.06 152 GLN A C 1
ATOM 615 O O . GLN A 1 111 ? 13.649 31.163 -18.793 1.00 26.81 152 GLN A O 1
ATOM 621 N N . ALA A 1 112 ? 14.866 31.490 -16.927 1.00 24.28 153 ALA A N 1
ATOM 622 C CA . ALA A 1 112 ? 15.385 32.756 -17.440 1.00 26.02 153 ALA A CA 1
ATOM 623 C C . ALA A 1 112 ? 16.088 32.586 -18.786 1.00 28.00 153 ALA A C 1
ATOM 624 O O . ALA A 1 112 ? 15.987 33.458 -19.661 1.00 24.93 153 ALA A O 1
ATOM 626 N N . THR A 1 113 ? 16.899 31.526 -18.929 1.00 23.74 154 THR A N 1
ATOM 627 C CA . THR A 1 113 ? 17.656 31.351 -20.156 1.00 24.49 154 THR A CA 1
ATOM 628 C C . THR A 1 113 ? 16.744 30.950 -21.299 1.00 24.10 154 THR A C 1
ATOM 629 O O . THR A 1 113 ? 16.792 31.553 -22.374 1.00 25.28 154 THR A O 1
ATOM 633 N N . HIS A 1 114 ? 15.915 29.936 -21.074 1.00 24.63 155 HIS A N 1
ATOM 634 C CA . HIS A 1 114 ? 15.119 29.370 -22.152 1.00 25.21 155 HIS A CA 1
ATOM 635 C C . HIS A 1 114 ? 14.040 30.334 -22.586 1.00 24.61 155 HIS A C 1
ATOM 636 O O . HIS A 1 114 ? 13.868 30.566 -23.790 1.00 26.37 155 HIS A O 1
ATOM 643 N N . LEU A 1 115 ? 13.288 30.882 -21.626 1.00 24.22 156 LEU A N 1
ATOM 644 C CA . LEU A 1 115 ? 12.115 31.669 -22.009 1.00 28.44 156 LEU A CA 1
ATOM 645 C C . LEU A 1 115 ? 12.380 33.160 -22.132 1.00 23.04 156 LEU A C 1
ATOM 646 O O . LEU A 1 115 ? 11.491 33.897 -22.595 1.00 28.04 156 LEU A O 1
ATOM 651 N N . GLN A 1 116 ? 13.576 33.652 -21.784 1.00 22.47 157 GLN A N 1
ATOM 652 C CA . GLN A 1 116 ? 13.825 35.057 -21.949 1.00 24.08 157 GLN A CA 1
ATOM 653 C C . GLN A 1 116 ? 15.161 35.312 -22.660 1.00 24.65 157 GLN A C 1
ATOM 654 O O . GLN A 1 116 ? 15.197 35.651 -23.859 1.00 24.80 157 GLN A O 1
ATOM 660 N N . PHE A 1 117 ? 16.288 35.124 -21.961 1.00 22.39 158 PHE A N 1
ATOM 661 C CA . PHE A 1 117 ? 17.553 35.604 -22.504 1.00 28.01 158 PHE A CA 1
ATOM 662 C C . PHE A 1 117 ? 17.893 34.936 -23.824 1.00 24.69 158 PHE A C 1
ATOM 663 O O . PHE A 1 117 ? 18.395 35.598 -24.724 1.00 27.46 158 PHE A O 1
ATOM 671 N N . CYS A 1 118 ? 17.658 33.623 -23.945 1.00 22.26 159 CYS A N 1
ATOM 672 C CA . CYS A 1 118 ? 18.142 32.868 -25.098 1.00 21.51 159 CYS A CA 1
ATOM 673 C C . CYS A 1 118 ? 16.991 32.300 -25.901 1.00 24.31 159 CYS A C 1
ATOM 674 O O . CYS A 1 118 ? 17.206 31.391 -26.682 1.00 25.39 159 CYS A O 1
ATOM 677 N N . TYR A 1 119 ? 15.785 32.834 -25.708 1.00 22.99 160 TYR A N 1
ATOM 678 C CA . TYR A 1 119 ? 14.609 32.202 -26.288 1.00 24.95 160 TYR A CA 1
ATOM 679 C C . TYR A 1 119 ? 14.775 32.034 -27.800 1.00 22.99 160 TYR A C 1
ATOM 680 O O . TYR A 1 119 ? 14.504 30.964 -28.339 1.00 23.44 160 TYR A O 1
ATOM 689 N N . ASN A 1 120 ? 15.181 33.102 -28.494 1.00 24.70 161 ASN A N 1
ATOM 690 C CA . ASN A 1 120 ? 15.224 33.052 -29.954 1.00 29.24 161 ASN A CA 1
ATOM 691 C C . ASN A 1 120 ? 16.227 32.016 -30.445 1.00 27.52 161 ASN A C 1
ATOM 692 O O . ASN A 1 120 ? 15.930 31.198 -31.313 1.00 27.78 161 ASN A O 1
ATOM 697 N N . ASP A 1 121 ? 17.427 32.029 -29.867 1.00 25.83 162 ASP A N 1
ATOM 698 C CA . ASP A 1 121 ? 18.459 31.059 -30.214 1.00 29.04 162 ASP A CA 1
ATOM 699 C C . ASP A 1 121 ? 18.061 29.637 -29.832 1.00 25.68 162 ASP A C 1
ATOM 700 O O . ASP A 1 121 ? 18.364 28.699 -30.562 1.00 27.29 162 ASP A O 1
ATOM 705 N N . TRP A 1 122 ? 17.418 29.469 -28.671 1.00 26.97 163 TRP A N 1
ATOM 706 C CA . TRP A 1 122 ? 16.954 28.159 -28.206 1.00 26.54 163 TRP A CA 1
ATOM 707 C C . TRP A 1 122 ? 15.917 27.558 -29.144 1.00 27.02 163 TRP A C 1
ATOM 708 O O . TRP A 1 122 ? 16.061 26.401 -29.587 1.00 27.41 163 TRP A O 1
ATOM 719 N N . VAL A 1 123 ? 14.910 28.360 -29.539 1.00 29.38 164 VAL A N 1
ATOM 720 C CA . VAL A 1 123 ? 13.906 27.899 -30.498 1.00 31.19 164 VAL A CA 1
ATOM 721 C C . VAL A 1 123 ? 14.554 27.499 -31.825 1.00 28.97 164 VAL A C 1
ATOM 722 O O . VAL A 1 123 ? 14.155 26.520 -32.459 1.00 27.39 164 VAL A O 1
ATOM 726 N N . LEU A 1 124 ? 15.528 28.285 -32.293 1.00 30.01 165 LEU A N 1
ATOM 727 C CA . LEU A 1 124 ? 16.158 27.997 -33.590 1.00 28.11 165 LEU A CA 1
ATOM 728 C C . LEU A 1 124 ? 16.939 26.683 -33.545 1.00 30.89 165 LEU A C 1
ATOM 729 O O . LEU A 1 124 ? 16.952 25.910 -34.508 1.00 32.92 165 LEU A O 1
ATOM 734 N N . ILE A 1 125 ? 17.598 26.409 -32.415 1.00 28.26 166 ILE A N 1
ATOM 735 C CA . ILE A 1 125 ? 18.257 25.115 -32.240 1.00 31.34 166 ILE A CA 1
ATOM 736 C C . ILE A 1 125 ? 17.226 23.992 -32.219 1.00 33.53 166 ILE A C 1
ATOM 737 O O . ILE A 1 125 ? 17.395 22.967 -32.875 1.00 32.00 166 ILE A O 1
ATOM 742 N N . GLU A 1 126 ? 16.143 24.167 -31.463 1.00 28.33 167 GLU A N 1
ATOM 743 C CA . GLU A 1 126 ? 15.179 23.082 -31.325 1.00 33.81 167 GLU A CA 1
ATOM 744 C C . GLU A 1 126 ? 14.562 22.764 -32.662 1.00 32.77 167 GLU A C 1
ATOM 745 O O . GLU A 1 126 ? 14.340 21.598 -32.979 1.00 32.97 167 GLU A O 1
ATOM 751 N N . GLU A 1 127 ? 14.284 23.800 -33.455 1.00 35.89 168 GLU A N 1
ATOM 752 C CA . GLU A 1 127 ? 13.683 23.605 -34.772 1.00 37.68 168 GLU A CA 1
ATOM 753 C C . GLU A 1 127 ? 14.633 22.865 -35.707 1.00 42.38 168 GLU A C 1
ATOM 754 O O . GLU A 1 127 ? 14.205 22.009 -36.489 1.00 39.53 168 GLU A O 1
ATOM 760 N N . LYS A 1 128 ? 15.930 23.156 -35.619 1.00 34.63 169 LYS A N 1
ATOM 761 C CA . LYS A 1 128 ? 16.907 22.395 -36.391 1.00 42.88 169 LYS A CA 1
ATOM 762 C C . LYS A 1 128 ? 16.957 20.930 -35.953 1.00 42.38 169 LYS A C 1
ATOM 763 O O . LYS A 1 128 ? 17.040 20.021 -36.796 1.00 42.51 169 LYS A O 1
ATOM 769 N N . LYS A 1 129 ? 16.926 20.684 -34.634 1.00 38.33 170 LYS A N 1
ATOM 770 C CA . LYS A 1 129 ? 16.895 19.314 -34.112 1.00 37.10 170 LYS A CA 1
ATOM 771 C C . LYS A 1 129 ? 15.738 18.512 -34.674 1.00 39.99 170 LYS A C 1
ATOM 772 O O . LYS A 1 129 ? 15.860 17.303 -34.892 1.00 46.32 170 LYS A O 1
ATOM 778 N N . GLU A 1 130 ? 14.589 19.163 -34.890 1.00 42.15 171 GLU A N 1
ATOM 779 C CA . GLU A 1 130 ? 13.450 18.463 -35.478 1.00 47.96 171 GLU A CA 1
ATOM 780 C C . GLU A 1 130 ? 13.780 17.941 -36.870 1.00 50.32 171 GLU A C 1
ATOM 781 O O . GLU A 1 130 ? 13.254 16.899 -37.291 1.00 50.73 171 GLU A O 1
ATOM 787 N N . ARG A 1 131 ? 14.628 18.661 -37.612 1.00 47.99 172 ARG A N 1
ATOM 788 C CA . ARG A 1 131 ? 15.061 18.248 -38.944 1.00 46.25 172 ARG A CA 1
ATOM 789 C C . ARG A 1 131 ? 16.341 17.416 -38.919 1.00 48.30 172 ARG A C 1
ATOM 790 O O . ARG A 1 131 ? 16.978 17.244 -39.964 1.00 51.58 172 ARG A O 1
ATOM 798 N N . ASN A 1 132 ? 16.728 16.907 -37.750 1.00 44.90 173 ASN A N 1
ATOM 799 C CA . ASN A 1 132 ? 17.979 16.154 -37.571 1.00 50.81 173 ASN A CA 1
ATOM 800 C C . ASN A 1 132 ? 19.221 16.959 -37.953 1.00 52.88 173 ASN A C 1
ATOM 801 O O . ASN A 1 132 ? 20.230 16.408 -38.414 1.00 49.41 173 ASN A O 1
ATOM 806 N N . MET A 1 133 ? 19.175 18.259 -37.696 1.00 46.47 174 MET A N 1
ATOM 807 C CA . MET A 1 133 ? 20.334 19.127 -37.820 1.00 46.40 174 MET A CA 1
ATOM 808 C C . MET A 1 133 ? 20.765 19.471 -36.408 1.00 42.36 174 MET A C 1
ATOM 809 O O . MET A 1 133 ? 20.077 20.230 -35.718 1.00 38.03 174 MET A O 1
ATOM 814 N N . PHE A 1 134 ? 21.886 18.903 -35.977 1.00 42.28 175 PHE A N 1
ATOM 815 C CA . PHE A 1 134 ? 22.361 19.078 -34.611 1.00 37.63 175 PHE A CA 1
ATOM 816 C C . PHE A 1 134 ? 23.650 19.893 -34.565 1.00 44.69 175 PHE A C 1
ATOM 817 O O . PHE A 1 134 ? 24.425 19.937 -35.530 1.00 45.63 175 PHE A O 1
ATOM 825 N N . ILE A 1 135 ? 23.859 20.545 -33.425 1.00 38.26 176 ILE A N 1
ATOM 826 C CA . ILE A 1 135 ? 25.134 21.193 -33.166 1.00 42.66 176 ILE A CA 1
ATOM 827 C C . ILE A 1 135 ? 26.185 20.091 -33.200 1.00 39.56 176 ILE A C 1
ATOM 828 O O . ILE A 1 135 ? 26.062 19.092 -32.478 1.00 39.67 176 ILE A O 1
ATOM 833 N N . LYS A 1 136 ? 27.176 20.241 -34.083 1.00 39.07 177 LYS A N 1
ATOM 834 C CA . LYS A 1 136 ? 28.102 19.147 -34.384 1.00 46.54 177 LYS A CA 1
ATOM 835 C C . LYS A 1 136 ? 28.836 18.702 -33.128 1.00 48.68 177 LYS A C 1
ATOM 836 O O . LYS A 1 136 ? 29.127 17.512 -32.942 1.00 48.96 177 LYS A O 1
ATOM 842 N N . SER A 1 137 ? 29.147 19.647 -32.257 1.00 43.76 178 SER A N 1
ATOM 843 C CA . SER A 1 137 ? 30.042 19.359 -31.148 1.00 47.12 178 SER A CA 1
ATOM 844 C C . SER A 1 137 ? 29.302 19.069 -29.850 1.00 44.86 178 SER A C 1
ATOM 845 O O . SER A 1 137 ? 29.941 19.004 -28.793 1.00 41.82 178 SER A O 1
ATOM 848 N N . ARG A 1 138 ? 27.977 18.900 -29.885 1.00 41.96 179 ARG A N 1
ATOM 849 C CA . ARG A 1 138 ? 27.248 18.760 -28.618 1.00 38.69 179 ARG A CA 1
ATOM 850 C C . ARG A 1 138 ? 27.618 17.494 -27.843 1.00 42.69 179 ARG A C 1
ATOM 851 O O . ARG A 1 138 ? 27.398 17.461 -26.629 1.00 40.42 179 ARG A O 1
ATOM 859 N N . GLY A 1 139 ? 28.164 16.467 -28.501 1.00 43.76 180 GLY A N 1
ATOM 860 C CA . GLY A 1 139 ? 28.489 15.228 -27.799 1.00 45.17 180 GLY A CA 1
ATOM 861 C C . GLY A 1 139 ? 27.230 14.691 -27.141 1.00 46.83 180 GLY A C 1
ATOM 862 O O . GLY A 1 139 ? 26.170 14.609 -27.763 1.00 44.29 180 GLY A O 1
ATOM 863 N N . HIS A 1 140 ? 27.313 14.389 -25.854 1.00 40.17 181 HIS A N 1
ATOM 864 C CA . HIS A 1 140 ? 26.160 13.937 -25.099 1.00 43.16 181 HIS A CA 1
ATOM 865 C C . HIS A 1 140 ? 25.378 15.076 -24.444 1.00 42.96 181 HIS A C 1
ATOM 866 O O . HIS A 1 140 ? 24.379 14.802 -23.757 1.00 41.24 181 HIS A 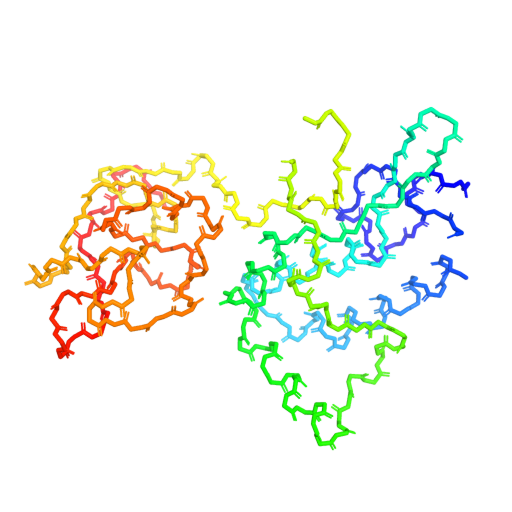O 1
ATOM 873 N N . PHE A 1 141 ? 25.822 16.330 -24.588 1.00 34.64 182 PHE A N 1
ATOM 874 C CA . PHE A 1 141 ? 25.133 17.446 -23.949 1.00 36.69 182 PHE A CA 1
ATOM 875 C C . PHE A 1 141 ? 23.793 17.683 -24.634 1.00 38.30 182 PHE A C 1
ATOM 876 O O . PHE A 1 141 ? 23.693 17.557 -25.851 1.00 36.91 182 PHE A O 1
ATOM 884 N N . ARG A 1 142 ? 22.775 18.052 -23.857 1.00 35.27 183 ARG A N 1
ATOM 885 C CA . ARG A 1 142 ? 21.458 18.335 -24.423 1.00 35.06 183 ARG A CA 1
ATOM 886 C C . ARG A 1 142 ? 20.824 19.550 -23.744 1.00 36.93 183 ARG A C 1
ATOM 887 O O . ARG A 1 142 ? 21.051 19.814 -22.556 1.00 35.28 183 ARG A O 1
ATOM 895 N N . LEU A 1 143 ? 20.001 20.299 -24.492 1.00 31.54 184 LEU A N 1
ATOM 896 C CA . LEU A 1 143 ? 19.259 21.386 -23.862 1.00 31.97 184 LEU A CA 1
ATOM 897 C C . LEU A 1 143 ? 18.415 20.844 -22.719 1.00 32.45 184 LEU A C 1
ATOM 898 O O . LEU A 1 143 ? 17.700 19.850 -22.899 1.00 35.92 184 LEU A O 1
ATOM 903 N N . PRO A 1 144 ? 18.478 21.438 -21.535 1.00 33.84 185 PRO A N 1
ATOM 904 C CA . PRO A 1 144 ? 17.715 20.903 -20.403 1.00 35.67 185 PRO A CA 1
ATOM 905 C C . PRO A 1 144 ? 16.238 21.226 -20.523 1.00 36.50 185 PRO A C 1
ATOM 906 O O . PRO A 1 144 ? 15.830 22.199 -21.170 1.00 33.61 185 PRO A O 1
ATOM 910 N N . ASN A 1 145 ? 15.439 20.388 -19.889 1.00 39.50 186 ASN A N 1
ATOM 911 C CA . ASN A 1 145 ? 14.021 20.650 -19.695 1.00 36.03 186 ASN A CA 1
ATOM 912 C C . ASN A 1 145 ? 13.913 21.373 -18.358 1.00 38.89 186 ASN A C 1
ATOM 913 O O . ASN A 1 145 ? 14.149 20.761 -17.313 1.00 36.10 186 ASN A O 1
ATOM 918 N N . CYS A 1 146 ? 13.582 22.664 -18.386 1.00 34.27 187 CYS A N 1
ATOM 919 C CA . CYS A 1 146 ? 13.575 23.452 -17.146 1.00 39.27 187 CYS A CA 1
ATOM 920 C C . CYS A 1 146 ? 12.612 22.901 -16.103 1.00 42.10 187 CYS A C 1
ATOM 921 O O . CYS A 1 146 ? 12.886 22.993 -14.904 1.00 39.95 187 CYS A O 1
ATOM 924 N N . SER A 1 147 ? 11.472 22.337 -16.527 1.00 43.40 188 SER A N 1
ATOM 925 C CA . SER A 1 147 ? 10.467 21.870 -15.574 1.00 43.36 188 SER A CA 1
ATOM 926 C C . SER A 1 147 ? 10.942 20.685 -14.746 1.00 46.70 188 SER A C 1
ATOM 927 O O . SER A 1 147 ? 10.395 20.426 -13.669 1.00 47.73 188 SER A O 1
ATOM 930 N N . SER A 1 148 ? 11.907 19.931 -15.243 1.00 42.62 189 SER A N 1
ATOM 931 C CA . SER A 1 148 ? 12.410 18.787 -14.521 1.00 45.28 189 SER A CA 1
ATOM 932 C C . SER A 1 148 ? 13.429 19.167 -13.462 1.00 47.24 189 SER A C 1
ATOM 933 O O . SER A 1 148 ? 13.912 18.272 -12.768 1.00 46.26 189 SER A O 1
ATOM 936 N N . LEU A 1 149 ? 13.799 20.526 -13.330 1.00 37.94 190 LEU A N 1
ATOM 937 C CA . LEU A 1 149 ? 14.916 20.890 -12.452 1.00 42.31 190 LEU A CA 1
ATOM 938 C C . LEU A 1 149 ? 14.443 21.374 -11.085 1.00 39.65 190 LEU A C 1
ATOM 939 O O . LEU A 1 149 ? 13.346 21.913 -10.957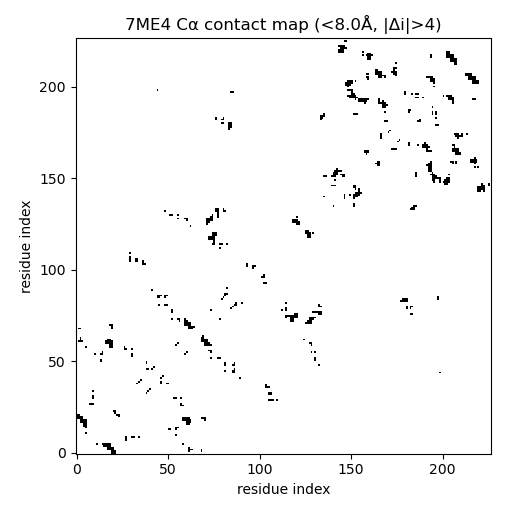 1.00 40.70 190 LEU A O 1
ATOM 944 N N . PRO A 1 150 ? 15.261 21.219 -10.032 1.00 36.54 191 PRO A N 1
ATOM 945 C CA . PRO A 1 150 ? 14.860 21.724 -8.714 1.00 41.22 191 PRO A CA 1
ATOM 946 C C . PRO A 1 150 ? 14.731 23.237 -8.696 1.00 42.22 191 PRO A C 1
ATOM 947 O O . PRO A 1 150 ? 15.430 23.956 -9.425 1.00 38.09 191 PRO A O 1
ATOM 951 N N . HIS A 1 151 ? 13.792 23.709 -7.869 1.00 43.50 192 HIS A N 1
ATOM 952 C CA . HIS A 1 151 ? 13.643 25.131 -7.583 1.00 43.28 192 HIS A CA 1
ATOM 953 C C . HIS A 1 151 ? 14.640 25.534 -6.514 1.00 45.45 192 HIS A C 1
ATOM 954 O O . HIS A 1 151 ? 14.681 24.918 -5.442 1.00 47.56 192 HIS A O 1
ATOM 961 N N . TYR A 1 152 ? 15.455 26.545 -6.810 1.00 43.01 193 TYR A N 1
ATOM 962 C CA . TYR A 1 152 ? 16.483 27.009 -5.870 1.00 49.53 193 TYR A CA 1
ATOM 963 C C . TYR A 1 152 ? 15.923 27.258 -4.468 1.00 53.39 193 TYR A C 1
ATOM 964 O O . TYR A 1 152 ? 14.860 27.866 -4.307 1.00 47.90 193 TYR A O 1
ATOM 973 N N . ASN A 1 153 ? 16.677 26.810 -3.458 1.00 54.14 194 ASN A N 1
ATOM 974 C CA . ASN A 1 153 ? 16.307 26.901 -2.029 1.00 61.38 194 ASN A CA 1
ATOM 975 C C . ASN A 1 153 ? 14.985 26.219 -1.707 1.00 71.03 194 ASN A C 1
ATOM 976 O O . ASN A 1 153 ? 13.944 26.879 -1.625 1.00 89.48 194 ASN A O 1
ATOM 981 N N . MET A 1 156 ? 18.299 27.018 3.312 1.00 90.69 197 MET A N 1
ATOM 982 C CA . MET A 1 156 ? 19.081 25.901 2.778 1.00 97.87 197 MET A CA 1
ATOM 983 C C . MET A 1 156 ? 20.561 26.256 2.661 1.00 91.15 197 MET A C 1
ATOM 984 O O . MET A 1 156 ? 20.992 26.821 1.649 1.00 84.60 197 MET A O 1
ATOM 986 N N . ARG A 1 157 ? 21.334 25.911 3.700 1.00 83.81 198 ARG A N 1
ATOM 987 C CA . ARG A 1 157 ? 22.755 26.250 3.717 1.00 81.98 198 ARG A CA 1
ATOM 988 C C . ARG A 1 157 ? 23.512 25.583 2.571 1.00 82.88 198 ARG A C 1
ATOM 989 O O . ARG A 1 157 ? 24.496 26.145 2.071 1.00 81.95 198 ARG A O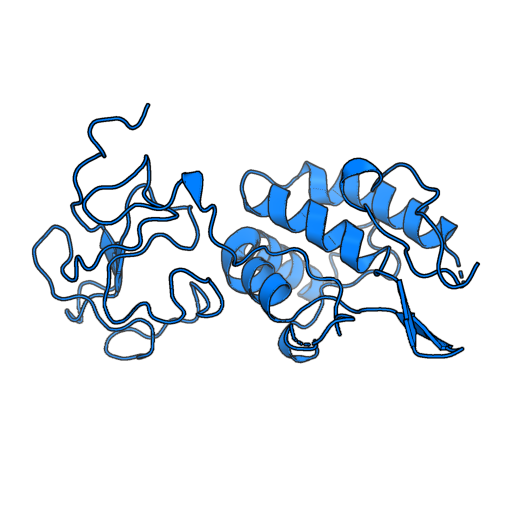 1
ATOM 991 N N . ARG A 1 158 ? 23.070 24.402 2.132 1.00 81.44 199 ARG A N 1
ATOM 992 C CA . ARG A 1 158 ? 23.677 23.719 0.990 1.00 75.38 199 ARG A CA 1
ATOM 993 C C . ARG A 1 158 ? 22.680 23.586 -0.165 1.00 69.02 199 ARG A C 1
ATOM 994 O O . ARG A 1 158 ? 21.628 22.931 -0.028 1.00 52.65 199 ARG A O 1
ATOM 1002 N N . PRO A 1 159 ? 22.947 24.199 -1.304 1.00 69.17 200 PRO A N 1
ATOM 1003 C CA . PRO A 1 159 ? 21.887 24.372 -2.300 1.00 57.95 200 PRO A CA 1
ATOM 1004 C C . PRO A 1 159 ? 21.527 23.066 -2.995 1.00 55.01 200 PRO A C 1
ATOM 1005 O O . PRO A 1 159 ? 22.331 22.142 -3.109 1.00 52.43 200 PRO A O 1
ATOM 1009 N N . ASN A 1 160 ? 20.284 22.995 -3.459 1.00 50.28 201 ASN A N 1
ATOM 1010 C CA . ASN A 1 160 ? 19.822 21.829 -4.196 1.00 50.18 201 ASN A CA 1
ATOM 1011 C C . ASN A 1 160 ? 20.120 21.950 -5.684 1.00 44.87 201 ASN A C 1
ATOM 1012 O O . ASN A 1 160 ? 19.747 21.064 -6.463 1.00 43.01 201 ASN A O 1
ATOM 1017 N N . CYS A 1 161 ? 20.799 23.016 -6.102 1.00 41.24 202 CYS A N 1
ATOM 1018 C CA . CYS A 1 161 ? 21.099 23.166 -7.515 1.00 39.34 202 CYS A CA 1
ATOM 1019 C C . CYS A 1 161 ? 22.294 24.104 -7.697 1.00 37.30 202 CYS A C 1
ATOM 1020 O O . CYS A 1 161 ? 22.690 24.832 -6.775 1.00 35.38 202 CYS A O 1
ATOM 1023 N N . SER A 1 162 ? 22.857 24.102 -8.916 1.00 32.96 203 SER A N 1
ATOM 1024 C CA . SER A 1 162 ? 24.042 24.915 -9.207 1.00 32.82 203 SER A CA 1
ATOM 1025 C C . SER A 1 162 ? 23.587 26.315 -9.588 1.00 34.43 203 SER A C 1
ATOM 1026 O O . SER A 1 162 ? 23.580 26.714 -10.756 1.00 32.48 203 SER A O 1
ATOM 1029 N N . TYR A 1 163 ? 23.210 27.067 -8.556 1.00 32.02 204 TYR A N 1
ATOM 1030 C CA . TYR A 1 163 ? 22.635 28.391 -8.719 1.00 37.41 204 TYR A CA 1
ATOM 1031 C C . TYR A 1 163 ? 23.606 29.367 -9.366 1.00 35.59 204 TYR A C 1
ATOM 1032 O O . TYR A 1 163 ? 24.770 29.485 -8.962 1.00 36.33 204 TYR A O 1
ATOM 1041 N N . ILE A 1 164 ? 23.132 30.066 -10.385 1.00 31.64 205 ILE A N 1
ATOM 1042 C CA . ILE A 1 164 ? 23.922 31.115 -11.003 1.00 29.79 205 ILE A CA 1
ATOM 1043 C C . ILE A 1 164 ? 23.290 32.491 -10.841 1.00 35.95 205 ILE A C 1
ATOM 1044 O O . ILE A 1 164 ? 23.994 33.498 -10.991 1.00 45.82 205 ILE A O 1
ATOM 1049 N N . GLY A 1 165 ? 22.008 32.609 -10.510 1.00 30.19 206 GLY A N 1
ATOM 1050 C CA . GLY A 1 165 ? 21.496 33.927 -10.185 1.00 30.27 206 GLY A CA 1
ATOM 1051 C C . GLY A 1 165 ? 21.033 34.742 -11.376 1.00 32.14 206 GLY A C 1
ATOM 1052 O O . GLY A 1 165 ? 21.058 35.975 -11.322 1.00 27.96 206 GLY A O 1
ATOM 1053 N N . LEU A 1 166 ? 20.636 34.094 -12.465 1.00 25.97 207 LEU A N 1
ATOM 1054 C CA . LEU A 1 166 ? 20.301 34.878 -13.655 1.00 24.91 207 LEU A CA 1
ATOM 1055 C C . LEU A 1 166 ? 19.084 35.778 -13.430 1.00 29.00 207 LEU A C 1
ATOM 1056 O O . LEU A 1 166 ? 18.859 36.707 -14.219 1.00 29.19 207 LEU A O 1
ATOM 1061 N N . THR A 1 167 ? 18.223 35.439 -12.482 1.00 26.64 208 THR A N 1
ATOM 1062 C CA . THR A 1 167 ? 16.968 36.172 -12.270 1.00 27.92 208 THR A CA 1
ATOM 1063 C C . THR A 1 167 ? 17.106 37.285 -11.247 1.00 32.37 208 THR A C 1
ATOM 1064 O O . THR A 1 167 ? 16.111 37.967 -10.957 1.00 30.65 208 THR A O 1
ATOM 1068 N N . GLU A 1 168 ? 18.297 37.458 -10.678 1.00 30.78 209 GLU A N 1
ATOM 1069 C CA . GLU A 1 168 ? 18.524 38.350 -9.549 1.00 38.58 209 GLU A CA 1
ATOM 1070 C C . GLU A 1 168 ? 18.624 39.798 -10.019 1.00 39.40 209 GLU A C 1
ATOM 1071 O O . GLU A 1 168 ? 18.937 40.099 -11.182 1.00 33.09 209 GLU A O 1
ATOM 1077 N N . LEU A 1 169 ? 18.348 40.704 -9.091 1.00 33.21 210 LEU A N 1
ATOM 1078 C CA . LEU A 1 169 ? 18.567 42.112 -9.363 1.00 34.98 210 LEU A CA 1
ATOM 1079 C C . LEU A 1 169 ? 20.039 42.451 -9.215 1.00 35.92 210 LEU A C 1
ATOM 1080 O O . LEU A 1 169 ? 20.765 41.816 -8.463 1.00 36.94 210 LEU A O 1
ATOM 1085 N N . LYS A 1 170 ? 20.479 43.428 -9.980 1.00 33.52 211 LYS A N 1
ATOM 1086 C CA . LYS A 1 170 ? 21.759 44.091 -9.724 1.00 37.04 211 LYS A CA 1
ATOM 1087 C C . LYS A 1 170 ? 21.464 45.273 -8.815 1.00 36.65 211 LYS A C 1
ATOM 1088 O O . LYS A 1 170 ? 21.002 46.334 -9.267 1.00 33.34 211 LYS A O 1
ATOM 1094 N N . GLU A 1 171 ? 21.696 45.069 -7.514 1.00 36.08 212 GLU A N 1
ATOM 1095 C CA . GLU A 1 171 ? 21.312 46.041 -6.489 1.00 37.16 212 GLU A CA 1
ATOM 1096 C C . GLU A 1 171 ? 21.740 47.457 -6.829 1.00 36.34 212 GLU A C 1
ATOM 1097 O O . GLU A 1 171 ? 20.958 48.399 -6.674 1.00 36.74 212 GLU A O 1
ATOM 1103 N N . SER A 1 172 ? 22.986 47.642 -7.270 1.00 36.89 213 SER A N 1
ATOM 1104 C CA . SER A 1 172 ? 23.465 49.004 -7.516 1.00 36.34 213 SER A CA 1
ATOM 1105 C C . SER A 1 172 ? 22.716 49.703 -8.648 1.00 42.02 213 SER A C 1
ATOM 1106 O O . SER A 1 172 ? 22.745 50.938 -8.728 1.00 38.73 213 SER A O 1
ATOM 1109 N N . GLU A 1 173 ? 22.033 48.947 -9.513 1.00 36.48 214 GLU A N 1
ATOM 1110 C CA . GLU A 1 173 ? 21.334 49.505 -10.665 1.00 39.96 214 GLU A CA 1
ATOM 1111 C C . GLU A 1 173 ? 19.830 49.602 -10.456 1.00 35.46 214 GLU A C 1
ATOM 1112 O O . GLU A 1 173 ? 19.117 50.110 -11.348 1.00 37.08 214 GLU A O 1
ATOM 1118 N N . VAL A 1 174 ? 19.333 49.105 -9.317 1.00 34.46 215 VAL A N 1
ATOM 1119 C CA . VAL A 1 174 ? 17.907 49.189 -9.018 1.00 36.36 215 VAL A CA 1
ATOM 1120 C C . VAL A 1 174 ? 17.516 50.646 -8.850 1.00 35.01 215 VAL A C 1
ATOM 1121 O O . VAL A 1 174 ? 18.244 51.450 -8.237 1.00 35.20 215 VAL A O 1
ATOM 1125 N N . SER A 1 175 ? 16.349 51.011 -9.373 1.00 31.53 216 SER A N 1
ATOM 1126 C CA . SER A 1 175 ? 15.847 52.360 -9.159 1.00 33.13 216 SER A CA 1
ATOM 1127 C C . SER A 1 175 ? 14.342 52.271 -8.982 1.00 34.09 216 SER A C 1
ATOM 1128 O O . SER A 1 175 ? 13.732 51.238 -9.264 1.00 35.39 216 SER A O 1
ATOM 1131 N N . TYR A 1 176 ? 13.745 53.372 -8.483 1.00 34.05 217 TYR A N 1
ATOM 1132 C CA . TYR A 1 176 ? 12.321 53.383 -8.154 1.00 35.20 217 TYR A CA 1
ATOM 1133 C C . TYR A 1 176 ? 11.539 54.536 -8.768 1.00 42.63 217 TYR A C 1
ATOM 1134 O O . TYR A 1 176 ? 10.397 54.333 -9.149 1.00 40.68 217 TYR A O 1
ATOM 1143 N N . ASP A 1 177 ? 12.080 55.750 -8.794 1.00 42.53 218 ASP A N 1
ATOM 1144 C CA . ASP A 1 177 ? 11.330 56.903 -9.295 1.00 48.76 218 ASP A CA 1
ATOM 1145 C C . ASP A 1 177 ? 11.807 57.357 -10.664 1.00 42.97 218 ASP A C 1
ATOM 1146 O O . ASP A 1 177 ? 11.305 58.349 -11.198 1.00 46.25 218 ASP A O 1
ATOM 1151 N N . CYS A 1 178 ? 12.725 56.619 -11.253 1.00 39.50 219 CYS A N 1
ATOM 1152 C CA . CYS A 1 178 ? 13.414 56.995 -12.475 1.00 40.18 219 CYS A CA 1
ATOM 1153 C C . CYS A 1 178 ? 14.065 55.717 -12.973 1.00 40.44 219 CYS A C 1
ATOM 1154 O O . CYS A 1 178 ? 14.085 54.713 -12.261 1.00 37.29 219 CYS A O 1
ATOM 1157 N N . ARG A 1 179 ? 14.582 55.737 -14.202 1.00 37.70 220 ARG A N 1
ATOM 1158 C CA . ARG A 1 179 ? 15.255 54.563 -14.742 1.00 36.90 220 ARG A CA 1
ATOM 1159 C C . ARG A 1 179 ? 16.742 54.821 -14.980 1.00 38.87 220 ARG A C 1
ATOM 1160 O O . ARG A 1 179 ? 17.140 55.898 -15.427 1.00 40.80 220 ARG A O 1
ATOM 1168 N N . ASN A 1 180 ? 17.550 53.805 -14.713 1.00 38.48 221 ASN A N 1
ATOM 1169 C CA . ASN A 1 180 ? 18.937 53.792 -15.133 1.00 40.14 221 ASN A CA 1
ATOM 1170 C C . ASN A 1 180 ? 18.989 53.174 -16.521 1.00 38.08 221 ASN A C 1
ATOM 1171 O O . ASN A 1 180 ? 18.713 51.982 -16.678 1.00 38.37 221 ASN A O 1
ATOM 1176 N N . GLY A 1 181 ? 19.349 53.975 -17.517 1.00 42.04 222 GLY A N 1
ATOM 1177 C CA . GLY A 1 181 ? 19.426 53.449 -18.875 1.00 40.55 222 GLY A CA 1
ATOM 1178 C C . GLY A 1 181 ? 18.084 52.883 -19.295 1.00 32.94 222 GLY A C 1
ATOM 1179 O O . GLY A 1 181 ? 17.054 53.544 -19.148 1.00 37.16 222 GLY A O 1
ATOM 1180 N N . ASN A 1 182 ? 18.082 51.647 -19.804 1.00 33.65 223 ASN A N 1
ATOM 1181 C CA . ASN A 1 182 ? 16.827 51.035 -20.254 1.00 32.45 223 ASN A CA 1
ATOM 1182 C C . ASN A 1 182 ? 15.964 50.532 -19.105 1.00 32.19 223 ASN A C 1
ATOM 1183 O O . ASN A 1 182 ? 14.907 49.927 -19.342 1.00 28.38 223 ASN A O 1
ATOM 1188 N N . GLY A 1 183 ? 16.353 50.775 -17.861 1.00 30.65 224 GLY A N 1
ATOM 1189 C CA . GLY A 1 183 ? 15.479 50.374 -16.778 1.00 28.97 224 GLY A CA 1
ATOM 1190 C C . GLY A 1 183 ? 15.352 48.883 -16.560 1.00 28.23 224 GLY A C 1
ATOM 1191 O O . GLY A 1 183 ? 14.342 48.440 -16.034 1.00 26.74 224 GLY A O 1
ATOM 1192 N N . ARG A 1 184 ? 16.365 48.081 -16.922 1.00 28.21 225 ARG A N 1
ATOM 1193 C CA . ARG A 1 184 ? 16.256 46.654 -16.661 1.00 26.49 225 ARG A CA 1
ATOM 1194 C C . ARG A 1 184 ? 15.906 46.366 -15.197 1.00 27.51 225 ARG A C 1
ATOM 1195 O O . ARG A 1 184 ? 15.106 45.476 -14.889 1.00 25.05 225 ARG A O 1
ATOM 1203 N N . PHE A 1 185 ? 16.495 47.122 -14.287 1.00 24.80 226 PHE A N 1
ATOM 1204 C CA . PHE A 1 185 ? 16.261 46.929 -12.861 1.00 29.14 226 PHE A CA 1
ATOM 1205 C C . PHE A 1 185 ? 15.397 48.021 -12.243 1.00 30.09 226 PHE A C 1
ATOM 1206 O O . PHE A 1 185 ? 15.459 48.281 -11.035 1.00 29.45 226 PHE A O 1
ATOM 1214 N N . TYR A 1 186 ? 14.544 48.620 -13.060 1.00 29.20 227 TYR A N 1
ATOM 1215 C CA . TYR A 1 186 ? 13.539 49.530 -12.546 1.00 29.84 227 TYR A CA 1
ATOM 1216 C C . TYR A 1 186 ? 12.552 48.742 -11.690 1.00 29.10 227 TYR A C 1
ATOM 1217 O O . TYR A 1 186 ? 12.030 47.709 -12.108 1.00 26.81 227 TYR A O 1
ATOM 1226 N N . MET A 1 187 ? 12.374 49.172 -10.454 1.00 27.18 228 MET A N 1
ATOM 1227 C CA . MET A 1 187 ? 11.494 48.497 -9.522 1.00 31.28 228 MET A CA 1
ATOM 1228 C C . MET A 1 187 ? 10.381 49.408 -9.024 1.00 30.77 228 MET A C 1
ATOM 1229 O O . MET A 1 187 ? 9.774 49.119 -7.998 1.00 31.64 228 MET A O 1
ATOM 1234 N N . GLY A 1 188 ? 10.111 50.498 -9.735 1.00 28.88 229 GLY A N 1
ATOM 1235 C CA . GLY A 1 188 ? 9.129 51.476 -9.304 1.00 28.21 229 GLY A CA 1
ATOM 1236 C C . GLY A 1 188 ? 7.706 50.982 -9.434 1.00 33.22 229 GLY A C 1
ATOM 1237 O O . GLY A 1 188 ? 7.436 49.848 -9.803 1.00 33.99 229 GLY A O 1
ATOM 1238 N N . THR A 1 189 ? 6.761 51.879 -9.149 1.00 34.65 230 THR A N 1
ATOM 1239 C CA . THR A 1 189 ? 5.351 51.503 -9.171 1.00 32.42 230 THR A CA 1
ATOM 1240 C C . THR A 1 189 ? 4.594 52.155 -10.329 1.00 35.98 230 THR A C 1
ATOM 1241 O O . THR A 1 189 ? 3.366 52.211 -10.297 1.00 33.73 230 THR A O 1
ATOM 1245 N N . MET A 1 190 ? 5.296 52.675 -11.331 1.00 29.41 231 MET A N 1
ATOM 1246 C CA . MET A 1 190 ? 4.584 53.185 -12.517 1.00 36.37 231 MET A CA 1
ATOM 1247 C C . MET A 1 190 ? 3.702 52.081 -13.102 1.00 31.99 231 MET A C 1
ATOM 1248 O O . MET A 1 190 ? 4.161 50.962 -13.325 1.00 29.48 231 MET A O 1
ATOM 1253 N N . ASN A 1 191 ? 2.422 52.380 -13.342 1.00 30.81 232 ASN A N 1
ATOM 1254 C CA . ASN A 1 191 ? 1.500 51.295 -13.662 1.00 30.30 232 ASN A CA 1
ATOM 1255 C C . ASN A 1 191 ? 0.629 51.635 -14.880 1.00 32.12 232 ASN A C 1
ATOM 1256 O O . ASN A 1 191 ? -0.430 51.034 -15.067 1.00 31.05 232 ASN A O 1
ATOM 1261 N N . VAL A 1 192 ? 1.053 52.588 -15.697 1.00 27.28 233 VAL A N 1
ATOM 1262 C CA . VAL A 1 192 ? 0.399 52.884 -16.977 1.00 29.40 233 VAL A CA 1
ATOM 1263 C C . VAL A 1 192 ? 1.475 53.018 -18.032 1.00 32.85 233 VAL A C 1
ATOM 1264 O O . VAL A 1 192 ? 2.615 53.362 -17.736 1.00 32.70 233 VAL A O 1
ATOM 1268 N N . SER A 1 193 ? 1.094 52.790 -19.302 1.00 29.50 234 SER A N 1
ATOM 1269 C CA . SER A 1 193 ? 2.051 52.872 -20.371 1.00 29.07 234 SER A CA 1
ATOM 1270 C C . SER A 1 193 ? 2.242 54.330 -20.779 1.00 29.31 234 SER A C 1
ATOM 1271 O O . SER A 1 193 ? 1.632 55.245 -20.220 1.00 31.22 234 SER A O 1
ATOM 1274 N N . LYS A 1 194 ? 3.080 54.557 -21.801 1.00 29.99 235 LYS A N 1
ATOM 1275 C CA . LYS A 1 194 ? 3.424 55.934 -22.126 1.00 35.46 235 LYS A CA 1
ATOM 1276 C C . LYS A 1 194 ? 2.222 56.711 -22.645 1.00 35.60 235 LYS A C 1
ATOM 1277 O O . LYS A 1 194 ? 2.180 57.933 -22.510 1.00 37.09 235 LYS A O 1
ATOM 1283 N N . SER A 1 195 ? 1.244 56.033 -23.231 1.00 32.89 236 SER A N 1
ATOM 1284 C CA . SER A 1 195 ? 0.034 56.710 -23.691 1.00 33.89 236 SER A CA 1
ATOM 1285 C C . SER A 1 195 ? -1.075 56.713 -22.646 1.00 38.95 236 SER A C 1
ATOM 1286 O O . SER A 1 195 ? -2.168 57.241 -22.924 1.00 39.10 236 SER A O 1
ATOM 1289 N N . GLY A 1 196 ? -0.799 56.183 -21.445 1.00 37.16 237 GLY A N 1
ATOM 1290 C CA . GLY A 1 196 ? -1.702 56.217 -20.308 1.00 31.91 237 GLY A CA 1
ATOM 1291 C C . GLY A 1 196 ? -2.541 54.968 -20.136 1.00 35.07 237 GLY A C 1
ATOM 1292 O O . GLY A 1 196 ? -3.429 54.967 -19.278 1.00 33.12 237 GLY A O 1
ATOM 1293 N N . ILE A 1 197 ? -2.322 53.920 -20.937 1.00 33.27 238 ILE A N 1
ATOM 1294 C CA . ILE A 1 197 ? -3.144 52.703 -20.769 1.00 31.69 238 ILE A CA 1
ATOM 1295 C C . ILE A 1 197 ? -2.742 51.992 -19.485 1.00 32.94 238 ILE A C 1
ATOM 1296 O O . ILE A 1 197 ? -1.542 51.733 -19.296 1.00 30.77 238 ILE A O 1
ATOM 1301 N N . PRO A 1 198 ? -3.689 51.608 -18.619 1.00 33.61 239 PRO A N 1
ATOM 1302 C CA . PRO A 1 198 ? -3.319 50.802 -17.438 1.00 32.70 239 PRO A CA 1
ATOM 1303 C C . PRO A 1 198 ? -2.576 49.538 -17.833 1.00 32.34 239 PRO A C 1
ATOM 1304 O O . PRO A 1 198 ? -2.878 48.888 -18.843 1.00 29.07 239 PRO A O 1
ATOM 1308 N N . CYS A 1 199 ? -1.578 49.190 -17.039 1.00 31.73 240 CYS A N 1
ATOM 1309 C CA . CYS A 1 199 ? -0.889 47.933 -17.269 1.00 29.58 240 CYS A CA 1
ATOM 1310 C C . CYS A 1 199 ? -1.768 46.765 -16.825 1.00 29.69 240 CYS A C 1
ATOM 1311 O O . CYS A 1 199 ? -2.402 46.809 -15.767 1.00 29.42 240 CYS A O 1
ATOM 1314 N N . GLN A 1 200 ? -1.732 45.689 -17.601 1.00 28.44 241 GLN A N 1
ATOM 1315 C CA . GLN A 1 200 ? -2.204 44.389 -17.138 1.00 29.54 241 GLN A CA 1
ATOM 1316 C C . GLN A 1 200 ? -1.236 43.804 -16.108 1.00 29.14 241 GLN A C 1
ATOM 1317 O O . GLN A 1 200 ? -0.032 44.003 -16.217 1.00 29.13 241 GLN A O 1
ATOM 1323 N N . ARG A 1 201 ? -1.766 43.075 -15.104 1.00 31.69 242 ARG A N 1
ATOM 1324 C CA . ARG A 1 201 ? -0.877 42.393 -14.146 1.00 32.63 242 ARG A CA 1
ATOM 1325 C C . ARG A 1 201 ? -0.032 41.315 -14.817 1.00 31.43 242 ARG A C 1
ATOM 1326 O O . ARG A 1 201 ? -0.520 40.519 -15.627 1.00 29.25 242 ARG A O 1
ATOM 1334 N N . TRP A 1 202 ? 1.253 41.271 -14.445 1.00 27.07 243 TRP A N 1
ATOM 1335 C CA . TRP A 1 202 ? 2.109 40.194 -14.940 1.00 32.36 243 TRP A CA 1
ATOM 1336 C C . TRP A 1 202 ? 1.523 38.822 -14.623 1.00 30.99 243 TRP A C 1
ATOM 1337 O O . TRP A 1 202 ? 1.620 37.918 -15.453 1.00 28.70 243 TRP A O 1
ATOM 1348 N N . ASP A 1 203 ? 0.904 38.649 -13.427 1.00 28.58 244 ASP A N 1
ATOM 1349 C CA . ASP A 1 203 ? 0.411 37.346 -12.980 1.00 34.13 244 ASP A CA 1
ATOM 1350 C C . ASP A 1 203 ? -0.968 37.021 -13.522 1.00 33.48 244 ASP A C 1
ATOM 1351 O O . ASP A 1 203 ? -1.626 36.087 -13.047 1.00 32.53 244 ASP A O 1
ATOM 1356 N N . THR A 1 204 ? -1.410 37.735 -14.568 1.00 32.94 245 THR A N 1
ATOM 1357 C CA . THR A 1 204 ? -2.689 37.425 -15.188 1.00 34.18 245 THR A CA 1
ATOM 1358 C C . THR A 1 204 ? -2.476 37.247 -16.683 1.00 33.34 245 THR A C 1
ATOM 1359 O O . THR A 1 204 ? -1.526 37.778 -17.251 1.00 30.61 245 THR A O 1
ATOM 1363 N N . GLN A 1 205 ? -3.386 36.492 -17.306 1.00 32.86 246 GLN A N 1
ATOM 1364 C CA . GLN A 1 205 ? -3.249 36.101 -18.702 1.00 28.72 246 GLN A CA 1
ATOM 1365 C C . GLN A 1 205 ? -4.359 36.710 -19.558 1.00 38.20 246 GLN A C 1
ATOM 1366 O O . GLN A 1 205 ? -4.602 36.265 -20.687 1.00 33.56 246 GLN A O 1
ATOM 1372 N N . TYR A 1 206 ? -4.999 37.760 -19.051 1.00 31.64 247 TYR A N 1
ATOM 1373 C CA . TYR A 1 206 ? -6.088 38.469 -19.692 1.00 38.30 247 TYR A CA 1
ATOM 1374 C C . TYR A 1 206 ? -5.886 39.971 -19.547 1.00 36.69 247 TYR A C 1
ATOM 1375 O O . TYR A 1 206 ? -5.523 40.451 -18.454 1.00 36.25 247 TYR A O 1
ATOM 1384 N N . PRO A 1 207 ? -6.118 40.747 -20.614 1.00 31.71 248 PRO A N 1
ATOM 1385 C CA . PRO A 1 207 ? -6.517 40.298 -21.968 1.00 37.64 248 PRO A CA 1
ATOM 1386 C C . PRO A 1 207 ? -5.413 39.646 -22.793 1.00 37.15 248 PRO A C 1
ATOM 1387 O O . PRO A 1 207 ? -5.741 39.048 -23.843 1.00 34.53 248 PRO A O 1
ATOM 1391 N N . HIS A 1 208 ? -4.144 39.751 -22.383 1.00 27.31 249 HIS A N 1
ATOM 1392 C CA . HIS A 1 208 ? -3.037 39.231 -23.183 1.00 31.30 249 HIS A CA 1
ATOM 1393 C C . HIS A 1 208 ? -2.405 38.004 -22.536 1.00 33.11 249 HIS A C 1
ATOM 1394 O O . HIS A 1 208 ? -1.950 38.061 -21.384 1.00 31.19 249 HIS A O 1
ATOM 1401 N N . LYS A 1 209 ? -2.384 36.897 -23.281 1.00 27.54 250 LYS A N 1
ATOM 1402 C CA . LYS A 1 209 ? -1.690 35.680 -22.848 1.00 31.32 250 LYS A CA 1
ATOM 1403 C C . LYS A 1 209 ? -0.193 35.849 -23.063 1.00 30.32 250 LYS A C 1
ATOM 1404 O O . LYS A 1 209 ? 0.228 36.457 -24.046 1.00 27.81 250 LYS A O 1
ATOM 1410 N N . HIS A 1 210 ? 0.628 35.305 -22.153 1.00 34.28 251 HIS A N 1
ATOM 1411 C CA . HIS A 1 210 ? 2.072 35.456 -22.338 1.00 29.99 251 HIS A CA 1
ATOM 1412 C C . HIS A 1 210 ? 2.798 34.376 -21.542 1.00 25.92 251 HIS A C 1
ATOM 1413 O O . HIS A 1 210 ? 2.303 33.904 -20.505 1.00 29.19 251 HIS A O 1
ATOM 1420 N N . PHE A 1 211 ? 3.953 33.955 -22.070 1.00 27.33 252 PHE A N 1
ATOM 1421 C CA . PHE A 1 211 ? 4.877 33.077 -21.352 1.00 32.05 252 PHE A CA 1
ATOM 1422 C C . PHE A 1 211 ? 6.216 33.748 -21.124 1.00 28.26 252 PHE A C 1
ATOM 1423 O O . PHE A 1 211 ? 7.087 33.173 -20.462 1.00 30.99 252 PHE A O 1
ATOM 1431 N N . GLN A 1 212 ? 6.424 34.907 -21.707 1.00 26.95 253 GLN A N 1
ATOM 1432 C CA . GLN A 1 212 ? 7.623 35.664 -21.450 1.00 27.48 253 GLN A CA 1
ATOM 1433 C C . GLN A 1 212 ? 7.242 37.118 -21.191 1.00 29.60 253 GLN A C 1
ATOM 1434 O O . GLN A 1 212 ? 6.209 37.593 -21.697 1.00 30.98 253 GLN A O 1
ATOM 1440 N N . PRO A 1 213 ? 7.936 37.814 -20.266 1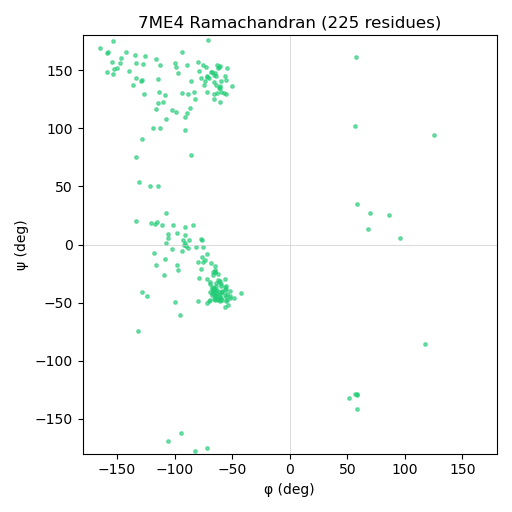.00 28.51 254 PRO A N 1
ATOM 1441 C CA . PRO A 1 213 ? 9.053 37.299 -19.472 1.00 25.56 254 PRO A CA 1
ATOM 1442 C C . PRO A 1 213 ? 8.525 36.320 -18.441 1.00 27.15 254 PRO A C 1
ATOM 1443 O O . PRO A 1 213 ? 7.450 36.498 -17.925 1.00 30.48 254 PRO A O 1
ATOM 1447 N N . PRO A 1 214 ? 9.280 35.268 -18.154 1.00 26.02 255 PRO A N 1
ATOM 1448 C CA . PRO A 1 214 ? 8.859 34.345 -17.101 1.00 26.99 255 PRO A CA 1
ATOM 1449 C C . PRO A 1 214 ? 8.884 35.044 -15.749 1.00 27.31 255 PRO A C 1
ATOM 1450 O O . PRO A 1 214 ? 9.710 35.931 -15.498 1.00 29.09 255 PRO A O 1
ATOM 1454 N N . LEU A 1 215 ? 7.953 34.660 -14.894 1.00 27.84 256 LEU A N 1
ATOM 1455 C CA . LEU A 1 215 ? 7.773 35.353 -13.617 1.00 29.82 256 LEU A CA 1
ATOM 1456 C C . LEU A 1 215 ? 8.835 35.010 -12.579 1.00 30.57 256 LEU A C 1
ATOM 1457 O O . LEU A 1 215 ? 8.704 35.487 -11.448 1.00 30.68 256 LEU A O 1
ATOM 1462 N N . VAL A 1 216 ? 9.850 34.208 -12.910 1.00 29.96 257 VAL A N 1
ATOM 1463 C CA . VAL A 1 216 ? 10.940 33.952 -11.942 1.00 30.76 257 VAL A CA 1
ATOM 1464 C C . VAL A 1 216 ? 11.892 35.135 -11.817 1.00 31.88 257 VAL A C 1
ATOM 1465 O O . VAL A 1 216 ? 12.627 35.224 -10.819 1.00 29.63 257 VAL A O 1
ATOM 1469 N N . PHE A 1 217 ? 11.856 36.090 -12.753 1.00 28.76 258 PHE A N 1
ATOM 1470 C CA . PHE A 1 217 ? 12.692 37.286 -12.612 1.00 26.45 258 PHE A CA 1
ATOM 1471 C C . PHE A 1 217 ? 12.343 38.059 -11.342 1.00 25.86 258 PHE A C 1
ATOM 1472 O O . PHE A 1 217 ? 11.177 38.300 -11.033 1.00 27.16 258 PHE A O 1
ATOM 1480 N N . HIS A 1 218 ? 13.366 38.507 -10.605 1.00 26.65 259 HIS A N 1
ATOM 1481 C CA . HIS A 1 218 ? 13.051 39.135 -9.329 1.00 28.93 259 HIS A CA 1
ATOM 1482 C C . HIS A 1 218 ? 12.259 40.431 -9.492 1.00 31.28 259 HIS A C 1
ATOM 1483 O O . HIS A 1 218 ? 11.547 40.811 -8.561 1.00 31.99 259 HIS A O 1
ATOM 1490 N N . GLN A 1 219 ? 12.361 41.093 -10.650 1.00 29.59 260 GLN A N 1
ATOM 1491 C CA . GLN A 1 219 ? 11.548 42.280 -10.940 1.00 27.92 260 GLN A CA 1
ATOM 1492 C C . GLN A 1 219 ? 10.061 41.957 -10.956 1.00 28.63 260 GLN A C 1
ATOM 1493 O O . GLN A 1 219 ? 9.230 42.864 -10.799 1.00 29.12 260 GLN A O 1
ATOM 1499 N N . LEU A 1 220 ? 9.708 40.697 -11.237 1.00 27.43 261 LEU A N 1
ATOM 1500 C CA . LEU A 1 220 ? 8.326 40.297 -11.480 1.00 28.35 261 LEU A CA 1
ATOM 1501 C C . LEU A 1 220 ? 7.704 39.482 -10.382 1.00 32.89 261 LEU A C 1
ATOM 1502 O O . LEU A 1 220 ? 6.481 39.337 -10.379 1.00 33.57 261 LEU A O 1
ATOM 1507 N N . LEU A 1 221 ? 8.500 38.980 -9.418 1.00 33.02 262 LEU A N 1
ATOM 1508 C CA . LEU A 1 221 ? 7.960 38.218 -8.295 1.00 35.47 262 LEU A CA 1
ATOM 1509 C C . LEU A 1 221 ? 6.837 38.957 -7.589 1.00 39.57 262 LEU A C 1
ATOM 1510 O O . LEU A 1 221 ? 5.799 38.369 -7.262 1.00 40.10 262 LEU A O 1
ATOM 1515 N N . GLU A 1 222 ? 7.034 40.240 -7.310 1.00 39.28 263 GLU A N 1
ATOM 1516 C CA . GLU A 1 222 ? 5.932 41.059 -6.826 1.00 42.26 263 GLU A CA 1
ATOM 1517 C C . GLU A 1 222 ? 5.733 42.234 -7.778 1.00 38.67 263 GLU A C 1
ATOM 1518 O O . GLU A 1 222 ? 5.647 43.395 -7.353 1.00 38.22 263 GLU A O 1
ATOM 1524 N N . GLY A 1 223 ? 5.646 41.919 -9.064 1.00 33.10 264 GLY A N 1
ATOM 1525 C CA . GLY A 1 223 ? 5.596 42.923 -10.104 1.00 36.29 264 GLY A CA 1
ATOM 1526 C C . GLY A 1 223 ? 4.264 43.625 -10.266 1.00 30.48 264 GLY A C 1
ATOM 1527 O O . GLY A 1 223 ? 4.225 44.608 -11.016 1.00 30.72 264 GLY A O 1
ATOM 1528 N N . GLU A 1 224 ? 3.197 43.134 -9.621 1.00 28.71 265 GLU A N 1
ATOM 1529 C CA . GLU A 1 224 ? 1.857 43.785 -9.601 1.00 32.99 265 GLU A CA 1
ATOM 1530 C C . GLU A 1 224 ? 1.475 44.066 -11.061 1.00 30.71 265 GLU A C 1
ATOM 1531 O O . GLU A 1 224 ? 1.677 43.200 -11.919 1.00 29.67 265 GLU A O 1
ATOM 1537 N N . ASN A 1 225 ? 1.009 45.274 -11.400 1.00 29.02 266 ASN A N 1
ATOM 1538 C CA . ASN A 1 225 ? 0.896 45.656 -12.808 1.00 31.23 266 ASN A CA 1
ATOM 1539 C C . ASN A 1 225 ? 1.877 46.796 -13.079 1.00 34.07 266 ASN A C 1
ATOM 1540 O O . ASN A 1 225 ? 1.528 47.847 -13.625 1.00 31.30 266 ASN A O 1
ATOM 1545 N N . TYR A 1 226 ? 3.121 46.610 -12.677 1.00 31.75 267 TYR A N 1
ATOM 1546 C CA . TYR A 1 226 ? 4.113 47.667 -12.794 1.00 27.43 267 TYR A CA 1
ATOM 1547 C C . TYR A 1 226 ? 4.958 47.497 -14.040 1.00 26.12 267 TYR A C 1
ATOM 1548 O O . TYR A 1 226 ? 5.237 46.381 -14.497 1.00 28.44 267 TYR A O 1
ATOM 1557 N N . CYS A 1 227 ? 5.371 48.641 -14.586 1.00 30.16 268 CYS A N 1
ATOM 1558 C CA . CYS A 1 227 ? 6.256 48.662 -15.739 1.00 25.81 268 CYS A CA 1
ATOM 1559 C C . CYS A 1 227 ? 7.566 47.993 -15.372 1.00 27.18 268 CYS A C 1
ATOM 1560 O O . CYS A 1 227 ? 8.141 48.309 -14.330 1.00 28.02 268 CYS A O 1
ATOM 1563 N N . ARG A 1 228 ? 8.062 47.115 -16.256 1.00 24.16 269 ARG A N 1
ATOM 1564 C CA . ARG A 1 228 ? 9.283 46.364 -15.958 1.00 26.37 269 ARG A CA 1
ATOM 1565 C C . ARG A 1 228 ? 10.027 46.140 -17.262 1.00 28.50 269 ARG A C 1
ATOM 1566 O O . ARG A 1 228 ? 9.423 46.144 -18.326 1.00 25.48 269 ARG A O 1
ATOM 1574 N N . ASN A 1 229 ? 11.345 45.934 -17.174 1.00 24.05 270 ASN A N 1
ATOM 1575 C CA . ASN A 1 229 ? 12.169 45.528 -18.324 1.00 22.29 270 ASN A CA 1
ATOM 1576 C C . ASN A 1 229 ? 13.032 44.333 -17.912 1.00 25.98 270 ASN A C 1
ATOM 1577 O O . ASN A 1 229 ? 14.253 44.367 -18.022 1.00 26.62 270 ASN A O 1
ATOM 1582 N N . ALA A 1 230 ? 12.377 43.289 -17.393 1.00 27.05 271 ALA A N 1
ATOM 1583 C CA . ALA A 1 230 ? 13.084 42.149 -16.790 1.00 26.44 271 ALA A CA 1
ATOM 1584 C C . ALA A 1 230 ? 13.982 41.451 -17.797 1.00 30.09 271 ALA A C 1
ATOM 1585 O O . ALA A 1 230 ? 15.031 40.918 -17.424 1.00 27.05 271 ALA A O 1
ATOM 1587 N N . GLY A 1 231 ? 13.600 41.448 -19.092 1.00 26.70 272 GLY A N 1
ATOM 1588 C CA . GLY A 1 231 ? 14.486 40.784 -20.022 1.00 29.30 272 GLY A CA 1
ATOM 1589 C C . GLY A 1 231 ? 15.680 41.613 -20.418 1.00 28.62 272 GLY A C 1
ATOM 1590 O O . GLY A 1 231 ? 16.626 41.095 -21.018 1.00 30.77 272 GLY A O 1
ATOM 1591 N N . GLY A 1 232 ? 15.625 42.904 -20.134 1.00 27.15 273 GLY A N 1
ATOM 1592 C CA . GLY A 1 232 ? 16.681 43.838 -20.478 1.00 28.40 273 GLY A CA 1
ATOM 1593 C C . GLY A 1 232 ? 16.843 44.071 -21.962 1.00 32.40 273 GLY A C 1
ATOM 1594 O O . GLY A 1 232 ? 17.852 44.634 -22.374 1.00 33.83 273 GLY A O 1
ATOM 1595 N N . GLU A 1 233 ? 15.884 43.651 -22.782 1.00 28.53 274 GLU A N 1
ATOM 1596 C CA . GLU A 1 233 ? 16.048 43.813 -24.227 1.00 31.70 274 GLU A CA 1
ATOM 1597 C C . GLU A 1 233 ? 15.338 45.042 -24.772 1.00 32.18 274 GLU A C 1
ATOM 1598 O O . GLU A 1 233 ? 15.663 45.491 -25.877 1.00 36.88 274 GLU A O 1
ATOM 1604 N N . GLU A 1 234 ? 14.399 45.614 -24.023 1.00 28.82 275 GLU A N 1
ATOM 1605 C CA . GLU A 1 234 ? 13.699 46.777 -24.510 1.00 31.67 275 GLU A CA 1
ATOM 1606 C C . GLU A 1 234 ? 14.458 48.018 -24.089 1.00 29.44 275 GLU A C 1
ATOM 1607 O O . GLU A 1 234 ? 15.143 48.020 -23.059 1.00 31.71 275 GLU A O 1
ATOM 1613 N N . PRO A 1 235 ? 14.307 49.110 -24.826 1.00 33.18 276 PRO A N 1
ATOM 1614 C CA . PRO A 1 235 ? 14.922 50.375 -24.395 1.00 30.33 276 PRO A CA 1
ATOM 1615 C C . PRO A 1 235 ? 14.247 51.013 -23.188 1.00 33.53 276 PRO A C 1
ATOM 1616 O O . PRO A 1 235 ? 14.803 51.973 -22.664 1.00 31.14 276 PRO A O 1
ATOM 1620 N N . HIS A 1 236 ? 13.101 50.518 -22.724 1.00 29.04 277 HIS A N 1
ATOM 1621 C CA . HIS A 1 236 ? 12.348 51.145 -21.634 1.00 28.79 277 HIS A CA 1
ATOM 1622 C C . HIS A 1 236 ? 11.592 50.068 -20.878 1.00 26.23 277 HIS A C 1
ATOM 1623 O O . HIS A 1 236 ? 11.248 49.030 -21.463 1.00 25.84 277 HIS A O 1
ATOM 1630 N N . PRO A 1 237 ? 11.325 50.263 -19.578 1.00 25.59 278 PRO A N 1
ATOM 1631 C CA . PRO A 1 237 ? 10.307 49.426 -18.927 1.00 23.73 278 PRO A CA 1
ATOM 1632 C C . PRO A 1 237 ? 9.001 49.500 -19.701 1.00 26.63 278 PRO A C 1
ATOM 1633 O O . PRO A 1 237 ? 8.713 50.486 -20.400 1.00 28.56 278 PRO A O 1
ATOM 1637 N N . TRP A 1 238 ? 8.241 48.423 -19.608 1.00 26.84 279 TRP A N 1
ATOM 1638 C CA . TRP A 1 238 ? 7.054 48.282 -20.429 1.00 27.03 279 TRP A CA 1
ATOM 1639 C C . TRP A 1 238 ? 6.088 47.372 -19.681 1.00 26.73 279 TRP A C 1
ATOM 1640 O O . TRP A 1 238 ? 6.398 46.841 -18.605 1.00 24.38 279 TRP A O 1
ATOM 1651 N N . CYS A 1 239 ? 4.887 47.211 -20.238 1.00 25.05 280 CYS A N 1
ATOM 1652 C CA . CYS A 1 239 ? 3.940 46.264 -19.660 1.00 26.97 280 CYS A CA 1
ATOM 1653 C C . CYS A 1 239 ? 2.994 45.801 -20.750 1.00 25.89 280 CYS A C 1
ATOM 1654 O O . CYS A 1 239 ? 2.842 46.479 -21.766 1.00 23.09 280 CYS A O 1
ATOM 1657 N N . TYR A 1 240 ? 2.390 44.631 -20.547 1.00 26.83 281 TYR A N 1
ATOM 1658 C CA . TYR A 1 240 ? 1.196 44.291 -21.323 1.00 28.64 281 TYR A CA 1
ATOM 1659 C C . TYR A 1 240 ? 0.101 45.242 -20.862 1.00 27.66 281 TYR A C 1
ATOM 1660 O O . TYR A 1 240 ? 0.104 45.683 -19.715 1.00 27.12 281 TYR A O 1
ATOM 1669 N N . THR A 1 241 ? -0.819 45.615 -21.747 1.00 25.49 282 THR A N 1
ATOM 1670 C CA . THR A 1 241 ? -1.772 46.656 -21.342 1.00 30.61 282 THR A CA 1
ATOM 1671 C C . THR A 1 241 ? -3.198 46.113 -21.298 1.00 29.57 282 THR A C 1
ATOM 1672 O O . THR A 1 241 ? -3.512 45.090 -21.910 1.00 30.60 282 THR A O 1
ATOM 1676 N N . VAL A 1 242 ? -4.072 46.802 -20.564 1.00 28.35 283 VAL A N 1
ATOM 1677 C CA . VAL A 1 242 ? -5.462 46.327 -20.426 1.00 31.33 283 VAL A CA 1
ATOM 1678 C C . VAL A 1 242 ? -6.279 46.587 -21.688 1.00 34.06 283 VAL A C 1
ATOM 1679 O O . VAL A 1 242 ? -7.477 46.250 -21.755 1.00 34.18 283 VAL A O 1
ATOM 1683 N N . ASP A 1 243 ? -5.660 47.225 -22.676 1.00 32.33 284 ASP A N 1
ATOM 1684 C CA . ASP A 1 243 ? -6.316 47.516 -23.952 1.00 32.62 284 ASP A CA 1
ATOM 1685 C C . ASP A 1 243 ? -6.179 46.341 -24.903 1.00 33.39 284 ASP A C 1
ATOM 1686 O O . ASP A 1 243 ? -5.073 45.989 -25.305 1.00 33.17 284 ASP A O 1
ATOM 1691 N N . GLU A 1 244 ? -7.319 45.742 -25.282 1.00 35.96 285 GLU A N 1
ATOM 1692 C CA . GLU A 1 244 ? -7.256 44.525 -26.085 1.00 43.27 285 GLU A CA 1
ATOM 1693 C C . GLU A 1 244 ? -6.467 44.745 -27.371 1.00 39.23 285 GLU A C 1
ATOM 1694 O O . GLU A 1 244 ? -5.807 43.824 -27.869 1.00 42.16 285 GLU A O 1
ATOM 1700 N N . SER A 1 245 ? -6.478 45.964 -27.891 1.00 34.34 286 SER A N 1
ATOM 1701 C CA . SER A 1 245 ? -5.802 46.259 -29.142 1.00 39.11 286 SER A CA 1
ATOM 1702 C C . SER A 1 245 ? -4.351 46.729 -28.972 1.00 36.22 286 SER A C 1
ATOM 1703 O O . SER A 1 245 ? -3.689 47.000 -29.972 1.00 37.47 286 SER A O 1
ATOM 1706 N N . VAL A 1 246 ? -3.802 46.810 -27.748 1.00 33.33 287 VAL A N 1
ATOM 1707 C CA . VAL A 1 246 ? -2.408 47.209 -27.554 1.00 29.49 287 VAL A CA 1
ATOM 1708 C C . VAL A 1 246 ? -1.788 46.129 -26.672 1.00 30.89 287 VAL A C 1
ATOM 1709 O O . VAL A 1 246 ? -1.862 46.198 -25.440 1.00 30.53 287 VAL A O 1
ATOM 1713 N N . ARG A 1 247 ? -1.225 45.094 -27.300 1.00 29.91 288 ARG A N 1
ATOM 1714 C CA . ARG A 1 247 ? -0.703 43.975 -26.528 1.00 26.04 288 ARG A CA 1
ATOM 1715 C C . ARG A 1 247 ? 0.297 44.446 -25.488 1.00 26.09 288 ARG A C 1
ATOM 1716 O O . ARG A 1 247 ? 0.244 44.018 -24.323 1.00 25.84 288 ARG A O 1
ATOM 1724 N N . TRP A 1 248 ? 1.240 45.299 -25.900 1.00 26.48 289 TRP A N 1
ATOM 1725 C CA . TRP A 1 248 ? 2.292 45.747 -24.972 1.00 23.55 289 TRP A CA 1
ATOM 1726 C C . TRP A 1 248 ? 2.785 47.123 -25.400 1.00 27.68 289 TRP A C 1
ATOM 1727 O O . TRP A 1 248 ? 2.757 47.449 -26.596 1.00 27.23 289 TRP A O 1
ATOM 1738 N N . GLN A 1 249 ? 3.248 47.936 -24.429 1.00 25.74 290 GLN A N 1
ATOM 1739 C CA . GLN A 1 249 ? 3.755 49.255 -24.768 1.00 26.38 290 GLN A CA 1
ATOM 1740 C C . GLN A 1 249 ? 4.774 49.703 -23.733 1.00 26.22 290 GLN A C 1
ATOM 1741 O O . GLN A 1 249 ? 4.671 49.334 -22.565 1.00 26.09 290 GLN A O 1
ATOM 1747 N N . HIS A 1 250 ? 5.772 50.461 -24.186 1.00 27.81 291 HIS A N 1
ATOM 1748 C CA . HIS A 1 250 ? 6.722 51.038 -23.237 1.00 28.71 291 HIS A CA 1
ATOM 1749 C C . HIS A 1 250 ? 6.018 51.979 -22.293 1.00 31.37 291 HIS A C 1
ATOM 1750 O O . HIS A 1 250 ? 5.013 52.623 -22.631 1.00 26.54 291 HIS A O 1
ATOM 1757 N N . CYS A 1 251 ? 6.587 52.087 -21.101 1.00 27.73 292 CYS A N 1
ATOM 1758 C CA . CYS A 1 251 ? 6.221 53.124 -20.183 1.00 29.15 292 CYS A CA 1
ATOM 1759 C C . CYS A 1 251 ? 7.153 54.332 -20.353 1.00 31.50 292 CYS A C 1
ATOM 1760 O O . CYS A 1 251 ? 8.192 54.257 -21.005 1.00 34.79 292 CYS A O 1
ATOM 1763 N N . ASP A 1 252 ? 6.748 55.449 -19.784 1.00 32.21 293 ASP A N 1
ATOM 1764 C CA . ASP A 1 252 ? 7.471 56.722 -19.881 1.00 35.68 293 ASP A CA 1
ATOM 1765 C C . ASP A 1 252 ? 8.006 57.064 -18.493 1.00 38.89 293 ASP A C 1
ATOM 1766 O O . ASP A 1 252 ? 7.285 57.611 -17.664 1.00 36.26 293 ASP A O 1
ATOM 1771 N N . ILE A 1 253 ? 9.286 56.789 -18.272 1.00 38.25 294 ILE A N 1
ATOM 1772 C CA . ILE A 1 253 ? 9.901 56.957 -16.954 1.00 38.55 294 ILE A CA 1
ATOM 1773 C C . ILE A 1 253 ? 11.136 57.841 -17.110 1.00 39.70 294 ILE A C 1
ATOM 1774 O O . ILE A 1 253 ? 11.980 57.555 -17.967 1.00 43.30 294 ILE A O 1
ATOM 1779 N N . PRO A 1 254 ? 11.306 58.896 -16.314 1.00 42.27 295 PRO A N 1
ATOM 1780 C CA . PRO A 1 254 ? 12.444 59.795 -16.543 1.00 44.24 295 PRO A CA 1
ATOM 1781 C C . PRO A 1 254 ? 13.755 59.102 -16.214 1.00 44.87 295 PRO A C 1
ATOM 1782 O O . PRO A 1 254 ? 13.811 58.182 -15.394 1.00 40.60 295 PRO A O 1
ATOM 1786 N N . MET A 1 255 ? 14.798 59.482 -16.945 1.00 43.60 296 MET A N 1
ATOM 1787 C CA . MET A 1 255 ? 16.134 59.045 -16.580 1.00 47.91 296 MET A CA 1
ATOM 1788 C C . MET A 1 255 ? 16.488 59.530 -15.183 1.00 42.69 296 MET A C 1
ATOM 1789 O O . MET A 1 255 ? 16.149 60.651 -14.794 1.00 44.60 296 MET A O 1
ATOM 1794 N N . CYS A 1 256 ? 17.166 58.672 -14.427 1.00 45.21 297 CYS A N 1
ATOM 1795 C CA . CYS A 1 256 ? 17.666 59.084 -13.125 1.00 50.23 297 CYS A CA 1
ATOM 1796 C C . CYS A 1 256 ? 18.621 60.267 -13.304 1.00 58.66 297 CYS A C 1
ATOM 1797 O O . CYS A 1 256 ? 19.543 60.199 -14.134 1.00 53.95 297 CYS A O 1
ATOM 1800 N N . PRO A 1 257 ? 18.463 61.347 -12.528 1.00 59.19 298 PRO A N 1
ATOM 1801 C CA . PRO A 1 257 ? 19.360 62.481 -12.604 1.00 68.68 298 PRO A CA 1
ATOM 1802 C C . PRO A 1 257 ? 20.826 62.058 -12.716 1.00 67.54 298 PRO A C 1
ATOM 1803 O O . PRO A 1 257 ? 21.490 62.647 -13.481 1.00 73.36 298 PRO A O 1
ATOM 1807 N N . ASP A 1 258 ? 21.268 61.051 -11.962 1.00 81.25 299 ASP A N 1
ATOM 1808 C CA . ASP A 1 258 ? 22.722 60.841 -11.728 1.00 80.93 299 ASP A CA 1
ATOM 1809 C C . ASP A 1 258 ? 23.243 59.623 -12.507 1.00 76.89 299 ASP A C 1
ATOM 1810 O O . ASP A 1 258 ? 24.409 59.301 -12.359 1.00 77.79 299 ASP A O 1
ATOM 1815 N N . TYR A 1 259 ? 22.377 58.959 -13.272 1.00 71.19 300 TYR A N 1
ATOM 1816 C CA . TYR A 1 259 ? 22.761 57.923 -14.222 1.00 68.11 300 TYR A CA 1
ATOM 1817 C C . TYR A 1 259 ? 23.693 58.481 -15.287 1.00 70.17 300 TYR A C 1
ATOM 1818 O O . TYR A 1 259 ? 23.437 59.550 -15.854 1.00 70.76 300 TYR A O 1
ATOM 1827 N N . VAL A 1 260 ? 24.761 57.737 -15.573 1.00 73.40 301 VAL A N 1
ATOM 1828 C CA . VAL A 1 260 ? 25.734 58.124 -16.592 1.00 81.85 301 VAL A CA 1
ATOM 1829 C C . VAL A 1 260 ? 25.509 57.310 -17.866 1.00 70.41 301 VAL A C 1
ATOM 1830 O O . VAL A 1 260 ? 25.801 56.113 -17.903 1.00 70.34 301 VAL A O 1
#